Protein AF-A0A231VPW6-F1 (afdb_monomer_lite)

Radius of gyration: 19.65 Å; chains: 1; bounding box: 48×37×56 Å

Sequence (187 aa):
TLFSREYATQTELLARVFDHDKQLYIKGYRALTLGWSDANTFLPINFALMSSKKPQNVLGKSAKTTDQRTIAGRRRRQAQQKMNLVSLQLVKQALANGVLADYVLFDSWYSSPKMFYELTKLGLNGVGMLKRSSKIYYQYRGRQYSVKALYKRLQASKYQPKQAYQYSCFVEAHVGNQKFKLRLVFV

pLDDT: mean 93.69, std 2.87, range [83.12, 97.5]

Secondary structure (DSSP, 8-state):
-EEE-TT-SSSTT-EEEEETTTTEEEEEEEEEEEEEE-SS-EEEEEEEEE--SSGGGB-SPPPS---TTSHHHHHHHHHTS-HHHHHHHHHHHHHHTT---SEEEE-TTT--HHHHHHHHTTT-EEEEPPP--SS--EEETTEEE-HHHHHHHHHTSSPPPPSS-SEEEEEEEEETTEEEEEEEEE-

Structure (mmCIF, N/CA/C/O backbone):
data_AF-A0A231VPW6-F1
#
_entry.id   AF-A0A231VPW6-F1
#
loop_
_atom_site.group_PDB
_atom_site.id
_atom_site.type_symbol
_atom_site.label_atom_id
_atom_site.label_alt_id
_atom_site.label_comp_id
_atom_site.label_asym_id
_atom_site.label_entity_id
_atom_site.label_seq_id
_atom_site.pdbx_PDB_ins_code
_atom_site.Cartn_x
_atom_site.Cartn_y
_atom_site.Cartn_z
_atom_site.occupancy
_atom_site.B_iso_or_equiv
_atom_site.auth_seq_id
_atom_site.auth_comp_id
_atom_site.auth_asym_id
_atom_site.auth_atom_id
_atom_site.pdbx_PDB_model_num
ATOM 1 N N . THR A 1 1 ? 10.798 -2.670 -0.024 1.00 83.12 1 THR A N 1
ATOM 2 C CA . THR A 1 1 ? 12.144 -3.238 -0.246 1.00 83.12 1 THR A CA 1
ATOM 3 C C . THR A 1 1 ? 12.808 -2.590 -1.441 1.00 83.12 1 THR A C 1
ATOM 5 O O . THR A 1 1 ? 12.126 -2.250 -2.407 1.00 83.12 1 THR A O 1
ATOM 8 N N . LEU A 1 2 ? 14.120 -2.383 -1.381 1.00 92.25 2 LEU A N 1
ATOM 9 C CA . LEU A 1 2 ? 14.912 -1.862 -2.492 1.00 92.25 2 LEU A CA 1
ATOM 10 C C . LEU A 1 2 ? 15.655 -2.995 -3.194 1.00 92.25 2 LEU A C 1
ATOM 12 O O . LEU A 1 2 ? 16.164 -3.903 -2.547 1.00 92.25 2 LEU A O 1
ATOM 16 N N . PHE A 1 3 ? 15.714 -2.930 -4.519 1.00 94.62 3 PHE A N 1
ATOM 17 C CA . PHE A 1 3 ? 16.458 -3.861 -5.354 1.00 94.62 3 PHE A CA 1
ATOM 18 C C . PHE A 1 3 ? 17.629 -3.119 -5.987 1.00 94.62 3 PHE A C 1
ATOM 20 O O . PHE A 1 3 ? 17.472 -2.458 -7.019 1.00 94.62 3 PHE A O 1
ATOM 27 N N . SER A 1 4 ? 18.779 -3.176 -5.316 1.00 94.25 4 SER A N 1
ATOM 28 C CA . SER A 1 4 ? 19.978 -2.448 -5.727 1.00 94.25 4 SER A CA 1
ATOM 29 C C . SER A 1 4 ? 20.640 -3.071 -6.963 1.00 94.25 4 SER A C 1
ATOM 31 O O . SER A 1 4 ? 20.611 -4.285 -7.211 1.00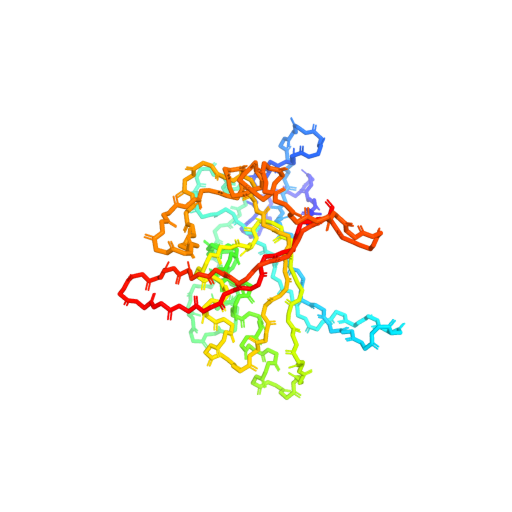 94.25 4 SER A O 1
ATOM 33 N N . ARG A 1 5 ? 21.210 -2.178 -7.767 1.00 94.31 5 ARG A N 1
ATOM 34 C CA . ARG A 1 5 ? 21.954 -2.401 -9.002 1.00 94.31 5 ARG A CA 1
ATOM 35 C C . ARG A 1 5 ? 23.050 -1.328 -9.130 1.00 94.31 5 ARG A C 1
ATOM 37 O O . ARG A 1 5 ? 23.158 -0.691 -10.172 1.00 94.31 5 ARG A O 1
ATOM 44 N N . GLU A 1 6 ? 23.850 -1.115 -8.080 1.00 89.81 6 GLU A N 1
ATOM 45 C CA . GLU A 1 6 ? 24.832 -0.004 -8.006 1.00 89.81 6 GLU A CA 1
ATOM 46 C C . GLU A 1 6 ? 25.793 0.087 -9.199 1.00 89.81 6 GLU A C 1
ATOM 48 O O . GLU A 1 6 ? 26.088 1.179 -9.699 1.00 89.81 6 GLU A O 1
ATOM 53 N N . TYR A 1 7 ? 26.256 -1.068 -9.674 1.00 92.50 7 TYR A N 1
ATOM 54 C CA . TYR A 1 7 ? 27.222 -1.167 -10.769 1.00 92.50 7 TYR A CA 1
ATOM 55 C C . TYR A 1 7 ? 26.564 -1.210 -12.152 1.00 92.50 7 TYR A C 1
ATOM 57 O O . TYR A 1 7 ? 27.249 -1.159 -13.170 1.00 92.50 7 TYR A O 1
ATOM 65 N N . ALA A 1 8 ? 25.233 -1.294 -12.216 1.00 91.12 8 ALA A N 1
ATOM 66 C CA . ALA A 1 8 ? 24.535 -1.286 -13.487 1.00 91.12 8 ALA A CA 1
ATOM 67 C C . ALA A 1 8 ? 24.493 0.130 -14.070 1.00 91.12 8 ALA A C 1
ATOM 69 O O . ALA A 1 8 ? 24.217 1.112 -13.379 1.00 91.12 8 ALA A O 1
ATOM 70 N N . THR A 1 9 ? 24.723 0.223 -15.376 1.00 84.31 9 THR A N 1
ATOM 71 C CA . THR A 1 9 ? 24.643 1.484 -16.132 1.00 84.31 9 THR A CA 1
ATOM 72 C C . THR A 1 9 ? 23.723 1.366 -17.344 1.00 84.31 9 THR A C 1
ATOM 74 O O . THR A 1 9 ? 23.059 2.324 -17.714 1.00 84.31 9 THR A O 1
ATOM 77 N N . GLN A 1 10 ? 23.619 0.171 -17.932 1.00 87.88 10 GLN A N 1
ATOM 78 C CA . GLN A 1 10 ? 22.902 -0.061 -19.191 1.00 87.88 10 GLN A CA 1
ATOM 79 C C . GLN A 1 10 ? 21.532 -0.732 -19.014 1.00 87.88 10 GLN A C 1
ATOM 81 O O . GLN A 1 10 ? 20.822 -0.944 -19.999 1.00 87.88 10 GLN A O 1
ATOM 86 N N . THR A 1 11 ? 21.154 -1.104 -17.787 1.00 91.75 11 THR A N 1
ATOM 87 C CA . THR A 1 11 ? 19.891 -1.806 -17.529 1.00 91.75 11 THR A CA 1
ATOM 88 C C . THR A 1 11 ? 18.703 -0.902 -17.835 1.00 91.75 11 THR A C 1
ATOM 90 O O . THR A 1 11 ? 18.658 0.251 -17.421 1.00 91.75 11 THR A O 1
ATOM 93 N N . GLU A 1 12 ? 17.731 -1.438 -18.561 1.00 93.12 12 GLU A N 1
ATOM 94 C CA . GLU A 1 12 ? 16.510 -0.736 -18.943 1.00 93.12 12 GLU A CA 1
ATOM 95 C C . GLU A 1 12 ? 15.734 -0.233 -17.719 1.00 93.12 12 GLU A C 1
ATOM 97 O O . GLU A 1 12 ? 15.497 -0.996 -16.790 1.00 93.12 12 GLU A O 1
ATOM 102 N N . LEU A 1 13 ? 15.309 1.034 -17.734 1.00 94.44 13 LEU A N 1
ATOM 103 C CA . LEU A 1 13 ? 14.557 1.677 -16.650 1.00 94.44 13 LEU A CA 1
ATOM 104 C C . LEU A 1 13 ? 15.269 1.707 -15.285 1.00 94.44 13 LEU A C 1
ATOM 106 O O . LEU A 1 13 ? 14.614 1.960 -14.271 1.00 94.44 13 LEU A O 1
ATOM 110 N N . LEU A 1 14 ? 16.587 1.509 -15.222 1.00 96.12 14 LEU A N 1
ATOM 111 C CA . LEU A 1 14 ? 17.338 1.691 -13.980 1.00 96.12 14 LEU A CA 1
ATOM 112 C C . LEU A 1 14 ? 17.099 3.101 -13.433 1.00 96.12 14 LEU A C 1
ATOM 114 O O . LEU A 1 14 ? 17.207 4.070 -14.182 1.00 96.12 14 LEU A O 1
ATOM 118 N N . ALA A 1 15 ? 16.782 3.229 -12.145 1.00 95.69 15 ALA A N 1
ATOM 119 C CA . ALA A 1 15 ? 16.458 4.514 -11.542 1.00 95.69 15 ALA A CA 1
ATOM 120 C C . ALA A 1 15 ? 17.353 4.846 -10.349 1.00 95.69 15 ALA A C 1
ATOM 122 O O . ALA A 1 15 ? 17.859 3.969 -9.651 1.00 95.69 15 ALA A O 1
ATOM 123 N N . ARG A 1 16 ? 17.496 6.144 -10.086 1.00 94.88 16 ARG A N 1
ATOM 124 C CA . ARG A 1 16 ? 18.003 6.673 -8.825 1.00 94.88 16 ARG A CA 1
ATOM 125 C C . ARG A 1 16 ? 16.868 6.644 -7.805 1.00 94.88 16 ARG A C 1
ATOM 127 O O . ARG A 1 16 ? 15.871 7.358 -7.948 1.00 94.88 16 ARG A O 1
ATOM 134 N N . VAL A 1 17 ? 17.002 5.805 -6.785 1.00 93.06 17 VAL A N 1
ATOM 135 C CA . VAL A 1 17 ? 15.974 5.571 -5.767 1.00 93.06 17 VAL A CA 1
ATOM 136 C C . VAL A 1 17 ? 16.511 5.996 -4.409 1.00 93.06 17 VAL A C 1
ATOM 138 O O . VAL A 1 17 ? 17.619 5.635 -4.038 1.00 93.06 17 VAL A O 1
ATOM 141 N N . PHE A 1 18 ? 15.730 6.785 -3.674 1.00 92.06 18 PHE A N 1
ATOM 142 C CA . PHE A 1 18 ? 16.085 7.169 -2.311 1.00 92.06 18 PHE A CA 1
ATOM 143 C C . PHE A 1 18 ? 15.739 6.047 -1.331 1.00 92.06 18 PHE A C 1
ATOM 145 O O . PHE A 1 18 ? 14.590 5.578 -1.310 1.00 92.06 18 PHE A O 1
ATOM 152 N N . ASP A 1 19 ? 16.736 5.655 -0.547 1.00 91.25 19 ASP A N 1
ATOM 153 C CA . ASP A 1 19 ? 16.646 4.772 0.602 1.00 91.25 19 ASP A CA 1
ATOM 154 C C . ASP A 1 19 ? 16.345 5.609 1.848 1.00 91.25 19 ASP A C 1
ATOM 156 O O . ASP A 1 19 ? 17.163 6.413 2.289 1.00 91.25 19 ASP A O 1
ATOM 160 N N . HIS A 1 20 ? 15.136 5.447 2.385 1.00 86.62 20 HIS A N 1
ATOM 161 C CA . HIS A 1 20 ? 14.697 6.171 3.575 1.00 86.62 20 HIS A CA 1
ATOM 162 C C . HIS A 1 20 ? 15.307 5.617 4.865 1.00 86.62 20 HIS A C 1
ATOM 164 O O . HIS A 1 20 ? 15.331 6.340 5.858 1.00 86.62 20 HIS A O 1
ATOM 170 N N . ASP A 1 21 ? 15.820 4.389 4.856 1.00 88.19 21 ASP A N 1
ATOM 171 C CA . ASP A 1 21 ? 16.422 3.778 6.038 1.00 88.19 21 ASP A CA 1
ATOM 172 C C . ASP A 1 21 ? 17.874 4.248 6.160 1.00 88.19 21 ASP A C 1
ATOM 174 O O . ASP A 1 21 ? 18.308 4.693 7.219 1.00 88.19 21 ASP A O 1
ATOM 178 N N . LYS A 1 22 ? 18.606 4.243 5.040 1.00 90.62 22 LYS A N 1
ATOM 179 C CA . LYS A 1 22 ? 20.015 4.670 4.982 1.00 90.62 22 LYS A CA 1
ATOM 180 C C . LYS A 1 22 ? 20.223 6.147 4.635 1.00 90.62 22 LYS A C 1
ATOM 182 O O . LYS A 1 22 ? 21.360 6.602 4.590 1.00 90.62 22 LYS A O 1
ATOM 187 N N . GLN A 1 23 ? 19.147 6.885 4.352 1.00 93.12 23 GLN A N 1
ATOM 188 C CA . GLN A 1 23 ? 19.171 8.301 3.951 1.00 93.12 23 GLN A CA 1
ATOM 189 C C . GLN A 1 23 ? 20.095 8.600 2.756 1.00 93.12 23 GLN A C 1
ATOM 191 O O . GLN A 1 23 ? 20.694 9.670 2.660 1.00 93.12 23 GLN A O 1
ATOM 196 N N . LEU A 1 24 ? 20.198 7.665 1.810 1.00 93.88 24 LEU A N 1
ATOM 197 C CA . LEU A 1 24 ? 21.077 7.784 0.647 1.00 93.88 24 LEU A CA 1
ATOM 198 C C . LEU A 1 24 ? 20.357 7.410 -0.645 1.00 93.88 24 LEU A C 1
ATOM 200 O O . LEU A 1 24 ? 19.301 6.779 -0.647 1.00 93.88 24 LEU A O 1
ATOM 204 N N . TYR A 1 25 ? 20.930 7.812 -1.775 1.00 92.44 25 TYR A N 1
ATOM 205 C CA . TYR A 1 25 ? 20.437 7.389 -3.080 1.00 92.44 25 TYR A CA 1
ATOM 206 C C . TYR A 1 25 ? 21.193 6.159 -3.557 1.00 92.44 25 TYR A C 1
ATOM 208 O O . TYR A 1 25 ? 22.417 6.184 -3.635 1.00 92.44 25 TYR A O 1
ATOM 216 N N . ILE A 1 26 ? 20.442 5.144 -3.961 1.00 94.19 26 ILE A N 1
ATOM 217 C CA . ILE A 1 26 ? 20.954 3.947 -4.621 1.00 94.19 26 ILE A CA 1
ATOM 218 C C . ILE A 1 26 ? 20.568 3.935 -6.099 1.00 94.19 26 ILE A C 1
ATOM 220 O O . ILE A 1 26 ? 19.567 4.550 -6.499 1.00 94.19 26 ILE A O 1
ATOM 224 N N . LYS A 1 27 ? 21.313 3.188 -6.917 1.00 95.62 27 LYS A N 1
ATOM 225 C CA . LYS A 1 27 ? 20.842 2.816 -8.260 1.00 95.62 27 LYS A CA 1
ATOM 226 C C . LYS A 1 27 ? 20.077 1.504 -8.175 1.00 95.62 27 LYS A C 1
ATOM 228 O O . LYS A 1 27 ? 20.584 0.516 -7.653 1.00 95.62 27 LYS A O 1
ATOM 233 N N . GLY A 1 28 ? 18.858 1.463 -8.699 1.00 96.12 28 GLY A N 1
ATOM 234 C CA . GLY A 1 28 ? 18.045 0.254 -8.648 1.00 96.12 28 GLY A CA 1
ATOM 235 C C . GLY A 1 28 ? 16.563 0.497 -8.878 1.00 96.12 28 GLY A C 1
ATOM 236 O O . GLY A 1 28 ? 16.163 1.386 -9.631 1.00 96.12 28 GLY A O 1
ATOM 237 N N . TYR A 1 29 ? 15.753 -0.322 -8.211 1.00 95.94 29 TYR A N 1
ATOM 238 C CA . TYR A 1 29 ? 14.293 -0.315 -8.290 1.00 95.94 29 TYR A CA 1
ATOM 239 C C . TYR A 1 29 ? 13.690 -0.428 -6.891 1.00 95.94 29 TYR A C 1
ATOM 241 O O . TYR A 1 29 ? 14.318 -0.961 -5.975 1.00 95.94 29 TYR A O 1
ATOM 249 N N . ARG A 1 30 ? 12.439 0.004 -6.718 1.00 94.88 30 ARG A N 1
ATOM 250 C CA . ARG A 1 30 ? 11.654 -0.413 -5.546 1.00 94.88 30 ARG A CA 1
ATOM 251 C C . ARG A 1 30 ? 10.990 -1.748 -5.861 1.00 94.88 30 ARG A C 1
ATOM 253 O O . ARG A 1 30 ? 10.203 -1.829 -6.799 1.00 94.88 30 ARG A O 1
ATOM 260 N N . ALA A 1 31 ? 11.307 -2.782 -5.095 1.00 94.75 31 ALA A N 1
ATOM 261 C CA . ALA A 1 31 ? 10.642 -4.070 -5.208 1.00 94.75 31 ALA A CA 1
ATOM 262 C C . ALA A 1 31 ? 9.295 -4.007 -4.479 1.00 94.75 31 ALA A C 1
ATOM 264 O 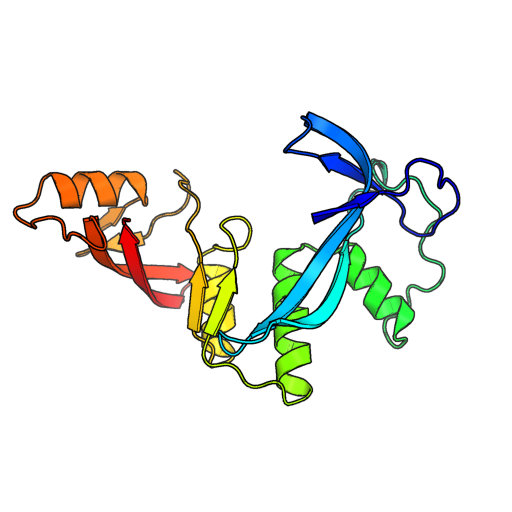O . ALA A 1 31 ? 9.243 -3.779 -3.266 1.00 94.75 31 ALA A O 1
ATOM 265 N N . LEU A 1 32 ? 8.220 -4.180 -5.245 1.00 95.38 32 LEU A N 1
ATOM 266 C CA . LEU A 1 32 ? 6.866 -4.373 -4.749 1.00 95.38 32 LEU A CA 1
ATOM 267 C C . LEU A 1 32 ? 6.504 -5.844 -4.938 1.00 95.38 32 LEU A C 1
ATOM 269 O O . LEU A 1 32 ? 6.387 -6.299 -6.074 1.00 95.38 32 LEU A O 1
ATOM 273 N N . THR A 1 33 ? 6.311 -6.563 -3.839 1.00 95.38 33 THR A N 1
ATOM 274 C CA . THR A 1 33 ? 5.966 -7.988 -3.844 1.00 95.38 33 THR A CA 1
ATOM 275 C C . THR A 1 33 ? 4.582 -8.164 -3.243 1.00 95.38 33 THR A C 1
ATOM 277 O O . THR A 1 33 ? 4.284 -7.591 -2.197 1.00 95.38 33 THR A O 1
ATOM 280 N N . LEU A 1 34 ? 3.746 -8.952 -3.908 1.00 96.75 34 LEU A N 1
ATOM 281 C CA . LEU A 1 34 ? 2.496 -9.464 -3.373 1.00 96.75 34 LEU A CA 1
ATOM 282 C C . LEU A 1 34 ? 2.737 -10.910 -2.943 1.00 96.75 34 LEU A C 1
ATOM 284 O O . LEU A 1 34 ? 3.250 -11.710 -3.729 1.00 96.75 34 LEU A O 1
ATOM 288 N N . GLY A 1 35 ? 2.375 -11.230 -1.708 1.00 97.00 35 GLY A N 1
ATOM 289 C CA . GLY A 1 35 ? 2.417 -12.588 -1.183 1.00 97.00 35 GLY A CA 1
ATOM 290 C C . GLY A 1 35 ? 1.053 -13.025 -0.674 1.00 97.00 35 GLY A C 1
ATOM 291 O O . GLY A 1 35 ? 0.222 -12.185 -0.326 1.00 97.00 35 GLY A O 1
ATOM 292 N N . TRP A 1 36 ? 0.846 -14.334 -0.651 1.00 97.50 36 TRP A N 1
ATOM 293 C CA . TRP A 1 36 ? -0.308 -14.995 -0.059 1.00 97.50 36 TRP A CA 1
ATOM 294 C C . TRP A 1 36 ? 0.135 -15.743 1.197 1.00 97.50 36 TRP A C 1
ATOM 296 O O . TRP A 1 36 ? 1.247 -16.271 1.243 1.00 97.50 36 TRP A O 1
ATOM 306 N N . SER A 1 37 ? -0.711 -15.760 2.222 1.00 96.31 37 SER A N 1
ATOM 307 C CA . SER A 1 37 ? -0.427 -16.453 3.472 1.00 96.31 37 SER A CA 1
ATOM 308 C C . SER A 1 37 ? -1.705 -16.968 4.111 1.00 96.31 37 SER A C 1
ATOM 310 O O . SER A 1 37 ? -2.713 -16.265 4.114 1.00 96.31 37 SER A O 1
ATOM 312 N N . ASP A 1 38 ? -1.616 -18.156 4.698 1.00 94.94 38 ASP A N 1
ATOM 313 C CA . ASP A 1 38 ? -2.621 -18.800 5.553 1.00 94.94 38 ASP A CA 1
ATOM 314 C C . ASP A 1 38 ? -2.244 -18.717 7.047 1.00 94.94 38 ASP A C 1
ATOM 316 O O . ASP A 1 38 ? -2.716 -19.505 7.860 1.00 94.94 38 ASP A O 1
ATOM 320 N N . ALA A 1 39 ? -1.361 -17.775 7.404 1.00 91.56 39 ALA A N 1
ATOM 321 C CA . ALA A 1 39 ? -0.739 -17.607 8.722 1.00 91.56 39 ALA A CA 1
ATOM 322 C C . ALA A 1 39 ? 0.266 -18.697 9.149 1.00 91.56 39 ALA A C 1
ATOM 324 O O . ALA A 1 39 ? 0.957 -18.497 10.147 1.00 91.56 39 ALA A O 1
ATOM 325 N N . ASN A 1 40 ? 0.421 -19.783 8.387 1.00 94.50 40 ASN A N 1
ATOM 326 C CA . ASN A 1 40 ? 1.469 -20.788 8.597 1.00 94.50 40 ASN A CA 1
ATOM 327 C C . ASN A 1 40 ? 2.563 -20.706 7.516 1.00 94.50 40 ASN A C 1
ATOM 329 O O . ASN A 1 40 ? 3.756 -20.781 7.798 1.00 94.50 40 ASN A O 1
ATOM 333 N N . THR A 1 41 ? 2.150 -20.486 6.271 1.00 94.44 41 THR A N 1
ATOM 334 C CA . THR A 1 41 ? 2.992 -20.405 5.079 1.00 94.44 41 THR A CA 1
ATOM 335 C C . THR A 1 41 ? 2.923 -19.002 4.490 1.00 94.44 41 THR A C 1
ATOM 337 O O . THR A 1 41 ? 1.895 -18.326 4.555 1.00 94.44 41 THR A O 1
ATOM 340 N N . PHE A 1 42 ? 4.012 -18.554 3.867 1.00 95.25 42 PHE A N 1
ATOM 341 C CA . PHE A 1 42 ? 4.025 -17.345 3.047 1.00 95.25 42 PHE A CA 1
ATOM 342 C C . PHE A 1 42 ? 4.579 -17.659 1.656 1.00 95.25 42 PHE A C 1
ATOM 344 O O . PHE A 1 42 ? 5.719 -18.102 1.524 1.00 95.25 42 PHE A O 1
ATOM 351 N N . LEU A 1 43 ? 3.785 -17.397 0.616 1.00 95.12 43 LEU A N 1
ATOM 352 C CA . LEU A 1 43 ? 4.136 -17.653 -0.781 1.00 95.12 43 LEU A CA 1
ATOM 353 C C . LEU A 1 43 ? 4.176 -16.337 -1.573 1.00 95.12 43 LEU A C 1
ATOM 355 O O . LEU A 1 43 ? 3.156 -15.647 -1.653 1.00 95.12 43 LEU A O 1
ATOM 359 N N . PRO A 1 44 ? 5.309 -15.957 -2.194 1.00 95.31 44 PRO A N 1
ATOM 360 C CA . PRO A 1 44 ? 5.341 -14.813 -3.098 1.00 95.31 44 PRO A CA 1
ATOM 361 C C . PRO A 1 44 ? 4.593 -15.156 -4.393 1.00 95.31 44 PRO A C 1
ATOM 363 O O . PRO A 1 44 ? 5.009 -16.038 -5.137 1.00 95.31 44 PRO A O 1
ATOM 366 N N . ILE A 1 45 ? 3.502 -14.445 -4.684 1.00 95.19 45 ILE A N 1
ATOM 367 C CA . ILE A 1 45 ? 2.629 -14.759 -5.829 1.00 95.19 45 ILE A CA 1
ATOM 368 C C . ILE A 1 45 ? 2.896 -13.881 -7.052 1.00 95.19 45 ILE A C 1
ATOM 370 O O . ILE A 1 45 ? 2.731 -14.315 -8.188 1.00 95.19 45 ILE A O 1
ATOM 374 N N . ASN A 1 46 ? 3.286 -12.620 -6.852 1.00 94.62 46 ASN A N 1
ATOM 375 C CA . ASN A 1 46 ? 3.559 -11.695 -7.951 1.00 94.62 46 ASN A CA 1
ATOM 376 C C . ASN A 1 46 ? 4.451 -10.551 -7.466 1.00 94.62 46 ASN A C 1
ATOM 378 O O . ASN A 1 46 ? 4.532 -10.259 -6.274 1.00 94.62 46 ASN A O 1
ATOM 382 N N . PHE A 1 47 ? 5.102 -9.863 -8.395 1.00 95.44 47 PHE A N 1
ATOM 383 C CA . PHE A 1 47 ? 5.939 -8.718 -8.073 1.00 95.44 47 PHE A CA 1
ATOM 384 C C . PHE A 1 47 ? 5.977 -7.698 -9.212 1.00 95.44 47 PHE A C 1
ATOM 386 O O . PHE A 1 47 ? 5.622 -7.977 -10.361 1.00 95.44 47 PHE A O 1
ATOM 393 N N . ALA A 1 48 ? 6.435 -6.496 -8.878 1.00 96.00 48 ALA A N 1
ATOM 394 C CA . ALA A 1 48 ? 6.805 -5.456 -9.818 1.00 96.00 48 ALA A CA 1
ATOM 395 C C . ALA A 1 48 ? 8.085 -4.759 -9.340 1.00 96.00 48 ALA A C 1
ATOM 397 O O . ALA A 1 48 ? 8.203 -4.359 -8.179 1.00 96.00 48 ALA A O 1
ATOM 398 N N . LEU A 1 49 ? 9.039 -4.584 -10.255 1.00 95.69 49 LEU A N 1
ATOM 399 C CA . LEU A 1 49 ? 10.201 -3.729 -10.035 1.00 95.69 49 LEU A CA 1
ATOM 400 C C . LEU A 1 49 ? 9.853 -2.316 -10.494 1.00 95.69 49 LEU A C 1
ATOM 402 O O . LEU A 1 49 ? 9.660 -2.055 -11.679 1.00 95.69 49 LEU A O 1
ATOM 406 N N . MET A 1 50 ? 9.735 -1.412 -9.534 1.00 96.25 50 MET A N 1
ATOM 407 C CA . MET A 1 50 ? 9.259 -0.055 -9.751 1.00 96.25 50 MET A CA 1
ATOM 408 C C . MET A 1 50 ? 10.436 0.875 -10.040 1.00 96.25 50 MET A C 1
ATOM 410 O O . MET A 1 50 ? 11.332 1.052 -9.210 1.00 96.25 50 MET A O 1
ATOM 414 N N . SER A 1 51 ? 10.401 1.486 -11.217 1.00 95.75 51 SER A N 1
ATOM 415 C CA . SER A 1 51 ? 11.302 2.540 -11.666 1.00 95.75 51 SER A CA 1
ATOM 416 C C . SER A 1 51 ? 10.721 3.930 -11.365 1.00 95.75 51 SER A C 1
ATOM 418 O O . SER A 1 51 ? 9.596 4.091 -10.882 1.00 95.75 51 SER A O 1
ATOM 420 N N . SER A 1 52 ? 11.500 4.974 -11.639 1.00 92.81 52 SER A N 1
ATOM 421 C CA . SER A 1 52 ? 11.034 6.350 -11.553 1.00 92.81 52 SER A CA 1
ATOM 422 C C . SER A 1 52 ? 10.142 6.713 -12.743 1.00 92.81 52 SER A C 1
ATOM 424 O O . SER A 1 52 ? 10.472 6.462 -13.901 1.00 92.81 52 SER A O 1
ATOM 426 N N . LYS A 1 53 ? 9.038 7.411 -12.455 1.00 90.56 53 LYS A N 1
ATOM 427 C CA . LYS A 1 53 ? 8.239 8.109 -13.473 1.00 90.56 53 LYS A CA 1
ATOM 428 C C . LYS A 1 53 ? 8.932 9.377 -13.988 1.00 90.56 53 LYS A C 1
ATOM 430 O O . LYS A 1 53 ? 8.697 9.790 -15.116 1.00 90.56 53 LYS A O 1
ATOM 435 N N . LYS A 1 54 ? 9.729 10.038 -13.140 1.00 91.50 54 LYS A N 1
ATOM 436 C CA . LYS A 1 54 ? 10.447 11.269 -13.499 1.00 91.50 54 LYS A CA 1
ATOM 437 C C . LYS A 1 54 ? 11.648 10.909 -14.381 1.00 91.50 54 LYS A C 1
ATOM 439 O O . LYS A 1 54 ? 12.512 10.196 -13.859 1.00 91.50 54 LYS A O 1
ATOM 444 N N . PRO A 1 55 ? 11.737 11.414 -15.628 1.00 89.44 55 PRO A N 1
ATOM 445 C CA . PRO A 1 55 ? 12.827 11.080 -16.548 1.00 89.44 55 PRO A CA 1
ATOM 446 C C . PRO A 1 55 ? 14.214 11.378 -15.973 1.00 89.44 55 PRO A C 1
ATOM 448 O O . PRO A 1 55 ? 15.091 10.534 -16.050 1.00 89.44 55 PRO A O 1
ATOM 451 N N . GLN A 1 56 ? 14.374 12.506 -15.273 1.00 91.31 56 GLN A N 1
ATOM 452 C CA . GLN A 1 56 ? 15.636 12.916 -14.632 1.00 91.31 56 GLN A CA 1
ATOM 453 C C . GLN A 1 56 ? 16.201 11.917 -13.605 1.00 91.31 56 GLN A C 1
ATOM 455 O O . GLN A 1 56 ? 17.378 11.966 -13.270 1.00 91.31 56 GLN A O 1
ATOM 460 N N . ASN A 1 57 ? 15.359 11.029 -13.072 1.00 92.69 57 ASN A N 1
ATOM 461 C CA . ASN A 1 57 ? 15.769 10.012 -12.107 1.00 92.69 57 ASN A CA 1
ATOM 462 C C . ASN A 1 57 ? 15.941 8.634 -12.763 1.00 92.69 57 ASN A C 1
ATOM 464 O O . ASN A 1 57 ? 16.248 7.679 -12.056 1.00 92.69 57 ASN A O 1
ATOM 468 N N . VAL A 1 58 ? 15.693 8.494 -14.067 1.00 93.00 58 VAL A N 1
ATOM 469 C CA . VAL A 1 58 ? 15.954 7.264 -14.820 1.00 93.00 58 VAL A CA 1
ATOM 470 C C . VAL A 1 58 ? 17.371 7.371 -15.380 1.00 93.00 58 VAL A C 1
ATOM 472 O O . VAL A 1 58 ? 17.668 8.263 -16.161 1.00 93.00 58 VAL A O 1
ATOM 475 N N . LEU A 1 59 ? 18.253 6.489 -14.917 1.00 93.00 59 LEU A N 1
ATOM 476 C CA . LEU A 1 59 ? 19.678 6.448 -15.254 1.00 93.00 59 LEU A CA 1
ATOM 477 C C . LEU A 1 59 ? 19.979 5.484 -16.406 1.00 93.00 59 LEU A C 1
ATOM 479 O O . LEU A 1 59 ? 20.979 5.632 -17.097 1.00 93.00 59 LEU A O 1
ATOM 483 N N . GLY A 1 60 ? 19.150 4.450 -16.548 1.00 88.69 60 GLY A N 1
ATOM 484 C CA . GLY A 1 60 ? 19.341 3.387 -17.524 1.00 88.69 60 GLY A CA 1
ATOM 485 C C . GLY A 1 60 ? 18.737 3.684 -18.890 1.00 88.69 60 GLY A C 1
ATOM 486 O O . GLY A 1 60 ? 18.128 4.729 -19.115 1.00 88.69 60 GLY A O 1
ATOM 487 N N . LYS A 1 61 ? 18.847 2.712 -19.802 1.00 88.81 61 LYS A N 1
ATOM 488 C CA . LYS A 1 61 ? 18.245 2.820 -21.137 1.00 88.81 61 LYS A CA 1
ATOM 489 C C . LYS A 1 61 ? 16.725 2.9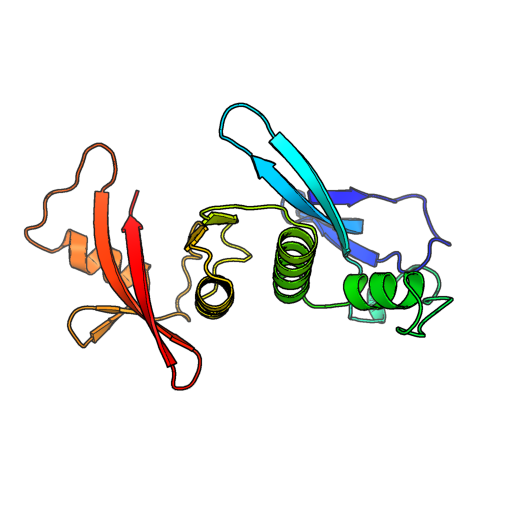74 -21.049 1.00 88.81 61 LYS A C 1
ATOM 491 O O . LYS A 1 61 ? 16.072 2.371 -20.192 1.00 88.81 61 LYS A O 1
ATOM 496 N N . SER A 1 62 ? 16.171 3.737 -21.986 1.00 86.81 62 SER A N 1
ATOM 497 C CA . SER A 1 62 ? 14.727 3.840 -22.191 1.00 86.81 62 SER A CA 1
ATOM 498 C C . SER A 1 62 ? 14.095 2.483 -22.481 1.00 86.81 62 SER A C 1
ATOM 500 O O . SER A 1 62 ? 14.757 1.543 -22.932 1.00 86.81 62 SER A O 1
ATOM 502 N N . ALA A 1 63 ? 12.788 2.408 -22.236 1.00 87.19 63 ALA A N 1
ATOM 503 C CA . ALA A 1 63 ? 12.036 1.193 -22.464 1.00 87.19 63 ALA A CA 1
ATOM 504 C C . ALA A 1 63 ? 12.080 0.774 -23.949 1.00 87.19 63 ALA A C 1
ATOM 506 O O . ALA A 1 63 ? 11.627 1.532 -24.802 1.00 87.19 63 ALA A O 1
ATOM 507 N N . LYS A 1 64 ? 12.584 -0.427 -24.265 1.00 85.38 64 LYS A N 1
ATOM 508 C CA . LYS A 1 64 ? 12.695 -0.937 -25.646 1.00 85.38 64 LYS A CA 1
ATOM 509 C C . LYS A 1 64 ? 11.333 -1.235 -26.270 1.00 85.38 64 LYS A C 1
ATOM 511 O O . LYS A 1 64 ? 11.130 -1.000 -27.453 1.00 85.38 64 LYS A O 1
ATOM 516 N N . THR A 1 65 ? 10.402 -1.773 -25.481 1.00 88.25 65 THR A N 1
ATOM 517 C CA . THR A 1 65 ? 9.028 -2.052 -25.927 1.00 88.25 65 THR A CA 1
ATOM 518 C C . THR A 1 65 ? 8.061 -1.296 -25.041 1.00 88.25 65 THR A C 1
ATOM 520 O O . THR A 1 65 ? 7.983 -1.556 -23.840 1.00 88.25 65 THR A O 1
ATOM 523 N N . THR A 1 66 ? 7.295 -0.393 -25.637 1.00 87.69 66 THR A N 1
ATOM 524 C CA . THR A 1 66 ? 6.269 0.400 -24.949 1.00 87.69 66 THR A CA 1
ATOM 525 C C . THR A 1 66 ? 4.849 -0.034 -25.317 1.00 87.69 66 THR A C 1
ATOM 527 O O . THR A 1 66 ? 3.904 0.356 -24.631 1.00 87.69 66 THR A O 1
ATOM 530 N N . ASP A 1 67 ? 4.692 -0.885 -26.339 1.00 93.31 67 ASP A N 1
ATOM 531 C CA . ASP A 1 67 ? 3.396 -1.420 -26.759 1.00 93.31 67 ASP A CA 1
ATOM 532 C C . ASP A 1 67 ? 2.781 -2.308 -25.669 1.00 93.31 67 ASP A C 1
ATOM 534 O O . ASP A 1 67 ? 3.264 -3.400 -25.355 1.00 93.31 67 ASP A O 1
ATOM 538 N N . GLN A 1 68 ? 1.673 -1.838 -25.107 1.00 93.12 68 GLN A N 1
ATOM 539 C CA . GLN A 1 68 ? 0.964 -2.476 -24.003 1.00 93.12 68 GLN A CA 1
ATOM 540 C C . GLN A 1 68 ? 0.057 -3.630 -24.426 1.00 93.12 68 GLN A C 1
ATOM 542 O O . GLN A 1 68 ? -0.556 -4.264 -23.569 1.00 93.12 68 GLN A O 1
ATOM 547 N N . ARG A 1 69 ? -0.028 -3.934 -25.722 1.00 94.31 69 ARG A N 1
ATOM 548 C CA . ARG A 1 69 ? -0.584 -5.211 -26.179 1.00 94.31 69 ARG A CA 1
ATOM 549 C C . ARG A 1 69 ? 0.347 -6.362 -25.781 1.00 94.31 69 ARG A C 1
ATOM 551 O O . ARG A 1 69 ? -0.106 -7.451 -25.445 1.00 94.31 69 ARG A O 1
ATOM 558 N N . THR A 1 70 ? 1.654 -6.094 -25.701 1.00 94.88 70 THR A N 1
ATOM 559 C CA . THR A 1 70 ? 2.662 -7.070 -25.265 1.00 94.88 70 THR A CA 1
ATOM 560 C C . THR A 1 70 ? 2.748 -7.173 -23.738 1.00 94.88 70 THR A C 1
ATOM 562 O O . THR A 1 70 ? 2.487 -6.216 -23.004 1.00 94.88 70 THR A O 1
ATOM 565 N N . ILE A 1 71 ? 3.158 -8.335 -23.219 1.00 92.31 71 ILE A N 1
ATOM 566 C CA . ILE A 1 71 ? 3.423 -8.515 -21.777 1.00 92.31 71 ILE A CA 1
ATOM 567 C C . ILE A 1 71 ? 4.535 -7.565 -21.315 1.00 92.31 71 ILE A C 1
ATOM 569 O O . ILE A 1 71 ? 4.418 -6.911 -20.277 1.00 92.31 71 ILE A O 1
ATOM 573 N N . ALA A 1 72 ? 5.596 -7.448 -22.111 1.00 93.00 72 ALA A N 1
ATOM 574 C CA . ALA A 1 72 ? 6.767 -6.673 -21.746 1.00 93.00 72 ALA A CA 1
ATOM 575 C C . ALA A 1 72 ? 6.464 -5.163 -21.684 1.00 93.00 72 ALA A C 1
ATOM 577 O O . ALA A 1 72 ? 6.854 -4.498 -20.724 1.00 93.00 72 ALA A O 1
ATOM 578 N N . GLY A 1 73 ? 5.694 -4.622 -22.637 1.00 94.56 73 GLY A N 1
ATOM 579 C CA . GLY A 1 73 ? 5.227 -3.233 -22.584 1.00 94.56 73 GLY A CA 1
ATOM 580 C C . GLY A 1 73 ? 4.282 -2.960 -21.408 1.00 94.56 73 GLY A C 1
ATOM 581 O O . GLY A 1 73 ? 4.418 -1.930 -20.744 1.00 94.56 73 GLY A O 1
ATOM 582 N N . ARG A 1 74 ? 3.396 -3.909 -21.057 1.00 93.81 74 ARG A N 1
ATOM 583 C CA . ARG A 1 74 ? 2.567 -3.812 -19.836 1.00 93.81 74 ARG A CA 1
ATOM 584 C C . ARG A 1 74 ? 3.419 -3.735 -18.572 1.00 93.81 74 ARG A C 1
ATOM 586 O O . ARG A 1 74 ? 3.204 -2.838 -17.759 1.00 93.81 74 ARG A O 1
ATOM 593 N N . ARG A 1 75 ? 4.413 -4.619 -18.422 1.00 93.62 75 ARG A N 1
ATOM 594 C CA . ARG A 1 75 ? 5.323 -4.635 -17.261 1.00 93.62 75 ARG A CA 1
ATOM 595 C C . ARG A 1 75 ? 6.170 -3.362 -17.164 1.00 93.62 75 ARG A C 1
ATOM 597 O O . ARG A 1 75 ? 6.318 -2.812 -16.077 1.00 93.62 75 ARG A O 1
ATOM 604 N N . ARG A 1 76 ? 6.652 -2.829 -18.289 1.00 94.06 76 ARG A N 1
ATOM 605 C CA . ARG A 1 76 ? 7.411 -1.563 -18.331 1.00 94.06 76 ARG A CA 1
ATOM 606 C C . ARG A 1 76 ? 6.556 -0.355 -17.968 1.00 94.06 76 ARG A C 1
ATOM 608 O O . ARG A 1 76 ? 6.985 0.478 -17.173 1.00 94.06 76 ARG A O 1
ATOM 615 N N . ARG A 1 77 ? 5.314 -0.287 -18.466 1.00 93.06 77 ARG A N 1
ATOM 616 C CA . ARG A 1 77 ? 4.365 0.749 -18.030 1.00 93.06 77 ARG A CA 1
ATOM 617 C C . ARG A 1 77 ? 4.082 0.635 -16.537 1.00 93.06 77 ARG A C 1
ATOM 619 O O . ARG A 1 77 ? 4.099 1.651 -15.848 1.00 93.06 77 ARG A O 1
ATOM 626 N N . GLN A 1 78 ? 3.839 -0.580 -16.047 1.00 94.44 78 GLN A N 1
ATOM 627 C CA . GLN A 1 78 ? 3.609 -0.855 -14.630 1.00 94.44 78 GLN A CA 1
ATOM 628 C C . GLN A 1 78 ? 4.782 -0.346 -13.776 1.00 94.44 78 GLN A C 1
ATOM 630 O O . GLN A 1 78 ? 4.555 0.380 -12.811 1.00 94.44 78 GLN A O 1
ATOM 635 N N . ALA A 1 79 ? 6.028 -0.605 -14.188 1.00 95.25 79 ALA A N 1
ATOM 636 C CA . ALA A 1 79 ? 7.230 -0.162 -13.482 1.00 95.25 79 ALA A CA 1
ATOM 637 C C . ALA A 1 79 ? 7.300 1.360 -13.255 1.00 95.25 79 ALA A C 1
ATOM 639 O O . ALA A 1 79 ? 7.873 1.794 -12.264 1.00 95.25 79 ALA A O 1
ATOM 640 N N . GLN A 1 80 ? 6.712 2.183 -14.127 1.00 94.06 80 GLN A N 1
ATOM 641 C CA . GLN A 1 80 ? 6.757 3.651 -14.025 1.00 94.06 80 GLN A CA 1
ATOM 642 C C . GLN A 1 80 ? 5.450 4.276 -13.495 1.00 94.06 80 GLN A C 1
ATOM 644 O O . GLN A 1 80 ? 5.284 5.501 -13.492 1.00 94.06 80 GLN A O 1
ATOM 649 N N . GLN A 1 81 ? 4.492 3.459 -13.046 1.00 94.94 81 GLN A N 1
ATOM 650 C CA . GLN A 1 81 ? 3.246 3.925 -12.435 1.00 94.94 81 GLN A CA 1
ATOM 651 C C . GLN A 1 81 ? 3.398 4.213 -10.934 1.00 94.94 81 GLN A C 1
ATOM 653 O O . GLN A 1 81 ? 4.413 3.933 -10.301 1.00 94.94 81 GLN A O 1
ATOM 658 N N . LYS A 1 82 ? 2.364 4.816 -10.331 1.00 93.69 82 LYS A N 1
ATOM 659 C CA . LYS A 1 82 ? 2.316 5.000 -8.873 1.00 93.69 82 LYS A CA 1
ATOM 660 C C . LYS A 1 82 ? 2.222 3.628 -8.202 1.00 93.69 82 LYS A C 1
ATOM 662 O O . LYS A 1 82 ? 1.315 2.872 -8.537 1.00 93.69 82 LYS A O 1
ATOM 667 N N . MET A 1 83 ? 3.075 3.364 -7.211 1.00 93.25 83 MET A N 1
ATOM 668 C CA . MET A 1 83 ? 3.115 2.079 -6.496 1.00 93.25 83 MET A CA 1
ATOM 669 C C . MET A 1 83 ? 1.738 1.645 -5.981 1.00 93.25 83 MET A C 1
ATOM 671 O O . MET A 1 83 ? 1.338 0.528 -6.257 1.00 93.25 83 MET A O 1
ATOM 675 N N . ASN A 1 84 ? 0.948 2.544 -5.379 1.00 93.56 84 ASN A N 1
ATOM 676 C CA . ASN 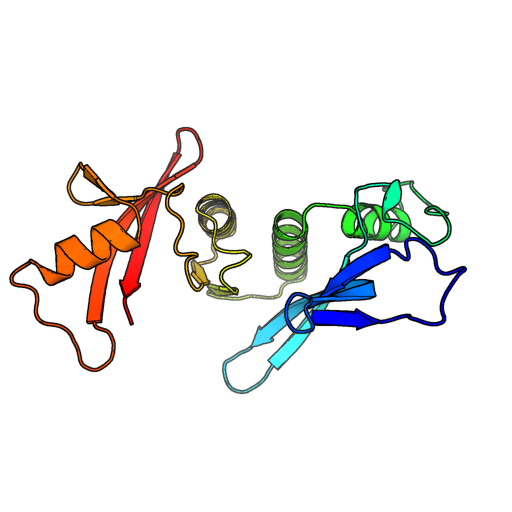A 1 84 ? -0.404 2.212 -4.898 1.00 93.56 84 ASN A CA 1
ATOM 677 C C . ASN A 1 84 ? -1.340 1.698 -6.006 1.00 93.56 84 ASN A C 1
ATOM 679 O O . ASN A 1 84 ? -2.179 0.841 -5.753 1.00 93.56 84 ASN A O 1
ATOM 683 N N . LEU A 1 85 ? -1.212 2.214 -7.234 1.00 95.38 85 LEU A N 1
ATOM 684 C CA . LEU A 1 85 ? -1.995 1.712 -8.367 1.00 95.38 85 LEU A CA 1
ATOM 685 C C . LEU A 1 85 ? -1.504 0.332 -8.797 1.00 95.38 85 LEU A C 1
ATOM 687 O O . LEU A 1 85 ? -2.318 -0.534 -9.101 1.00 95.38 85 LEU A O 1
ATOM 691 N N . VAL A 1 86 ? -0.187 0.126 -8.801 1.00 96.62 86 VAL A N 1
ATOM 692 C CA . VAL A 1 86 ? 0.410 -1.166 -9.141 1.00 96.62 86 VAL A CA 1
ATOM 693 C C . VAL A 1 86 ? 0.051 -2.227 -8.108 1.00 96.62 86 VAL A C 1
ATOM 695 O O . VAL A 1 86 ? -0.331 -3.317 -8.507 1.00 96.62 86 VAL A O 1
ATOM 698 N N . SER A 1 87 ? 0.061 -1.917 -6.810 1.00 95.81 87 SER A N 1
ATOM 699 C CA . SER A 1 87 ? -0.368 -2.853 -5.764 1.00 95.81 87 SER A CA 1
ATOM 700 C C . SER A 1 87 ? -1.794 -3.351 -6.011 1.00 95.81 87 SER A C 1
ATOM 702 O O . SER A 1 87 ? -2.029 -4.555 -6.002 1.00 95.81 87 SER A O 1
ATOM 704 N N . LEU A 1 88 ? -2.728 -2.449 -6.344 1.00 96.50 88 LEU A N 1
ATOM 705 C CA . LEU A 1 88 ? -4.094 -2.835 -6.722 1.00 96.50 88 LEU A CA 1
ATOM 706 C C . LEU A 1 88 ? -4.134 -3.683 -7.998 1.00 96.50 88 LEU A C 1
ATOM 708 O O . LEU A 1 88 ? -4.928 -4.613 -8.080 1.00 96.50 88 LEU A O 1
ATOM 712 N N . GLN A 1 89 ? -3.298 -3.390 -8.999 1.00 96.44 89 GLN A N 1
ATOM 713 C CA . GLN A 1 89 ? -3.207 -4.226 -10.201 1.00 96.44 89 GLN A CA 1
ATOM 714 C C . GLN A 1 89 ? -2.702 -5.634 -9.878 1.00 96.44 89 GLN A C 1
ATOM 716 O O . GLN A 1 89 ? -3.240 -6.588 -10.427 1.00 96.44 89 GLN A O 1
ATOM 721 N N . LEU A 1 90 ? -1.703 -5.770 -9.001 1.00 96.75 90 LEU A N 1
ATOM 722 C CA . LEU A 1 90 ? -1.186 -7.074 -8.584 1.00 96.75 90 LEU A CA 1
ATOM 723 C C . LEU A 1 90 ? -2.267 -7.877 -7.848 1.00 96.75 90 LEU A C 1
ATOM 725 O O . LEU A 1 90 ? -2.440 -9.052 -8.154 1.00 96.75 90 LEU A O 1
ATOM 729 N N . VAL A 1 91 ? -3.042 -7.239 -6.962 1.00 97.19 91 VAL A N 1
ATOM 730 C CA . VAL A 1 91 ? -4.185 -7.880 -6.282 1.00 97.19 91 VAL A CA 1
ATOM 731 C C . VAL A 1 91 ? -5.247 -8.322 -7.293 1.00 97.19 91 VAL A C 1
ATOM 733 O O . VAL A 1 91 ? -5.660 -9.475 -7.279 1.00 97.19 91 VAL A O 1
ATOM 736 N N . LYS A 1 92 ? -5.642 -7.449 -8.231 1.00 96.56 92 LYS A N 1
ATOM 737 C CA . LYS A 1 92 ? -6.608 -7.800 -9.290 1.00 96.56 92 LYS A CA 1
ATOM 738 C C . LYS A 1 92 ? -6.121 -8.963 -10.155 1.00 96.56 92 LYS A C 1
ATOM 740 O O . LYS A 1 92 ? -6.914 -9.824 -10.511 1.00 96.56 92 LYS A O 1
ATOM 745 N N . GLN A 1 93 ? -4.831 -8.988 -10.489 1.00 95.88 93 GLN A N 1
ATOM 746 C CA . GLN A 1 93 ? -4.224 -10.094 -11.230 1.00 95.88 93 GLN A CA 1
ATOM 747 C C . GLN A 1 93 ? -4.259 -11.391 -10.422 1.00 95.88 93 GLN A C 1
ATOM 749 O O . GLN A 1 93 ? -4.582 -12.425 -10.989 1.00 95.88 93 GLN A O 1
ATOM 754 N N . ALA A 1 94 ? -3.951 -11.356 -9.126 1.00 96.69 94 ALA A N 1
ATOM 755 C CA . ALA A 1 94 ? -4.007 -12.539 -8.272 1.00 96.69 94 ALA A CA 1
ATOM 756 C C . ALA A 1 94 ? -5.429 -13.122 -8.207 1.00 96.69 94 ALA A C 1
ATOM 758 O O . ALA A 1 94 ? -5.612 -14.300 -8.506 1.00 96.69 94 ALA A O 1
ATOM 759 N N . LEU A 1 95 ? -6.433 -12.278 -7.942 1.00 96.69 95 LEU A N 1
ATOM 760 C CA . LEU A 1 95 ? -7.844 -12.681 -7.929 1.00 96.69 95 LEU A CA 1
ATOM 761 C C . LEU A 1 95 ? -8.287 -13.276 -9.273 1.00 96.69 95 LEU A C 1
ATOM 763 O O . LEU A 1 95 ? -8.916 -14.327 -9.310 1.00 96.69 95 LEU A O 1
ATOM 767 N N . ALA A 1 96 ? -7.920 -12.632 -10.387 1.00 96.12 96 ALA A N 1
ATOM 768 C CA . ALA A 1 96 ? -8.253 -13.116 -11.727 1.00 96.12 96 ALA A CA 1
ATOM 769 C C . ALA A 1 96 ? -7.597 -14.466 -12.069 1.00 96.12 96 ALA A C 1
ATOM 771 O O . ALA A 1 96 ? -8.102 -15.180 -12.927 1.00 96.12 96 ALA A O 1
ATOM 772 N N . ASN A 1 97 ? -6.491 -14.817 -11.406 1.00 96.00 97 ASN A N 1
ATOM 773 C CA . ASN A 1 97 ? -5.830 -16.118 -11.534 1.00 96.00 97 ASN A CA 1
ATOM 774 C C . ASN A 1 97 ? -6.281 -17.123 -10.454 1.00 96.00 97 ASN A C 1
ATOM 776 O O . ASN A 1 97 ? -5.613 -18.132 -10.248 1.00 96.00 97 ASN A O 1
ATOM 780 N N . GLY A 1 98 ? -7.385 -16.856 -9.750 1.00 96.19 98 GLY A N 1
ATOM 781 C CA . GLY A 1 98 ? -7.976 -17.788 -8.785 1.00 96.19 98 GLY A CA 1
ATOM 782 C C . GLY A 1 98 ? -7.341 -17.779 -7.394 1.00 96.19 98 GLY A C 1
ATOM 783 O O . GLY A 1 98 ? -7.662 -18.641 -6.581 1.00 96.19 98 GLY A O 1
ATOM 784 N N . VAL A 1 99 ? -6.465 -16.818 -7.079 1.00 96.06 99 VAL A N 1
ATOM 785 C CA . VAL A 1 99 ? -5.932 -16.674 -5.717 1.00 96.06 99 VAL A CA 1
ATOM 786 C C . VAL A 1 99 ? -6.996 -16.025 -4.837 1.00 96.06 99 VAL A C 1
ATOM 788 O O . VAL A 1 99 ? -7.268 -14.832 -4.970 1.00 96.06 99 VAL A O 1
ATOM 791 N N . LEU A 1 100 ? -7.584 -16.808 -3.936 1.00 94.50 100 LEU A N 1
ATOM 792 C CA . LEU A 1 100 ? -8.597 -16.347 -2.988 1.00 94.50 100 LEU A CA 1
ATOM 793 C C . LEU A 1 100 ? -7.951 -15.784 -1.715 1.00 94.50 100 LEU A C 1
ATOM 795 O O . LEU A 1 100 ? -6.903 -16.257 -1.268 1.00 94.50 100 LEU A O 1
ATOM 799 N N . ALA A 1 101 ? -8.583 -14.768 -1.130 1.00 95.56 101 ALA A N 1
ATOM 800 C CA . ALA A 1 101 ? -8.188 -14.185 0.147 1.00 95.56 101 ALA A CA 1
ATOM 801 C C . ALA A 1 101 ? -9.386 -13.494 0.809 1.00 95.56 101 ALA A C 1
ATOM 803 O O . ALA A 1 101 ? -10.218 -12.913 0.117 1.00 95.56 101 ALA A O 1
ATOM 804 N N . ASP A 1 102 ? -9.429 -13.488 2.141 1.00 93.31 102 ASP A N 1
ATOM 805 C CA . ASP A 1 102 ? -10.451 -12.755 2.904 1.00 93.31 102 ASP A CA 1
ATOM 806 C C . ASP A 1 102 ? -10.083 -11.276 3.094 1.00 93.31 102 ASP A C 1
ATOM 808 O O . ASP A 1 102 ? -10.938 -10.384 3.195 1.00 93.31 102 ASP A O 1
ATOM 812 N N . TYR A 1 103 ? -8.779 -11.002 3.166 1.00 96.12 103 TYR A N 1
ATOM 813 C CA . TYR A 1 103 ? -8.247 -9.671 3.398 1.00 96.12 103 TYR A CA 1
ATOM 814 C C . TYR A 1 103 ? -6.871 -9.463 2.767 1.00 96.12 103 TYR A C 1
ATOM 816 O O . TYR A 1 103 ? -6.144 -10.399 2.443 1.00 96.12 103 TYR A O 1
ATOM 824 N N . VAL A 1 104 ? -6.498 -8.193 2.621 1.00 97.06 104 VAL A N 1
ATOM 825 C CA . VAL A 1 104 ? -5.176 -7.763 2.161 1.00 97.06 104 VAL A CA 1
ATOM 826 C C . VAL A 1 104 ? -4.496 -6.978 3.271 1.00 97.06 104 VAL A C 1
ATOM 828 O O . VAL A 1 104 ? -5.036 -5.974 3.744 1.00 97.06 104 VAL A O 1
ATOM 831 N N . LEU A 1 105 ? -3.293 -7.419 3.644 1.00 96.56 105 LEU A N 1
ATOM 832 C CA . LEU A 1 105 ? -2.412 -6.712 4.571 1.00 96.56 105 LEU A CA 1
ATOM 833 C C . LEU A 1 105 ? -1.496 -5.745 3.825 1.00 96.56 105 LEU A C 1
ATOM 835 O O . LEU A 1 105 ? -0.901 -6.100 2.807 1.00 96.56 105 LEU A O 1
ATOM 839 N N . PHE A 1 106 ? -1.340 -4.531 4.347 1.00 94.94 106 PHE A N 1
ATOM 840 C CA . PHE A 1 106 ? -0.373 -3.571 3.818 1.00 94.94 106 PHE A CA 1
ATOM 841 C C . PHE A 1 106 ? 0.100 -2.562 4.867 1.00 94.94 106 PHE A C 1
ATOM 843 O O . PHE A 1 106 ? -0.569 -2.272 5.860 1.00 94.94 106 PHE A O 1
ATOM 850 N N . ASP A 1 107 ? 1.279 -1.997 4.623 1.00 91.81 107 ASP A N 1
ATOM 851 C CA . ASP A 1 107 ? 1.862 -0.965 5.472 1.00 91.81 107 ASP A CA 1
ATOM 852 C C . ASP A 1 107 ? 1.212 0.427 5.270 1.00 91.81 107 ASP A C 1
ATOM 854 O O . ASP A 1 107 ? 0.343 0.653 4.417 1.00 91.81 107 ASP A O 1
ATOM 858 N N . SER A 1 108 ? 1.680 1.403 6.053 1.00 91.50 108 SER A N 1
ATOM 859 C CA . SER A 1 108 ? 1.159 2.776 6.035 1.00 91.50 108 SER A CA 1
ATOM 860 C C . SER A 1 108 ? 1.456 3.597 4.776 1.00 91.50 108 SER A C 1
ATOM 862 O O . SER A 1 108 ? 0.863 4.664 4.583 1.00 91.50 108 SER A O 1
ATOM 864 N N . TRP A 1 109 ? 2.328 3.123 3.883 1.00 89.31 109 TRP A N 1
ATOM 865 C CA . TRP A 1 109 ? 2.549 3.751 2.579 1.00 89.31 109 TRP A CA 1
ATOM 866 C C . TRP A 1 109 ? 1.362 3.541 1.637 1.00 89.31 109 TRP A C 1
ATOM 868 O O . TRP A 1 109 ? 1.064 4.413 0.813 1.00 89.31 109 TRP A O 1
ATOM 878 N N . TYR A 1 110 ? 0.646 2.425 1.792 1.00 91.81 110 TYR A N 1
ATOM 879 C CA . TYR A 1 110 ? -0.502 2.068 0.954 1.00 91.81 110 TYR A CA 1
ATOM 880 C C . TYR A 1 110 ? -1.852 2.444 1.582 1.00 91.81 110 TYR A C 1
ATOM 882 O O . TYR A 1 110 ? -2.868 2.483 0.886 1.00 91.81 110 TYR A O 1
ATOM 890 N N . SER A 1 111 ? -1.870 2.798 2.869 1.00 91.56 111 SER A N 1
ATOM 891 C CA . SER A 1 111 ? -3.064 2.944 3.711 1.00 91.56 111 SER A CA 1
ATOM 892 C C . SER A 1 111 ? -3.880 4.235 3.501 1.00 91.56 111 SER A C 1
ATOM 894 O O . SER A 1 111 ? -4.178 4.977 4.441 1.00 91.56 111 SER A O 1
ATOM 896 N N . SER A 1 112 ? -4.232 4.550 2.258 1.00 92.62 112 SER A N 1
ATOM 897 C CA . SER A 1 112 ? -5.123 5.677 1.942 1.00 92.62 112 SER A CA 1
ATOM 898 C C . SER A 1 112 ? -6.597 5.253 1.969 1.00 92.62 112 SER A C 1
ATOM 900 O O . SER A 1 112 ? -6.880 4.122 1.577 1.00 92.62 112 SER A O 1
ATOM 902 N N . PRO A 1 113 ? -7.556 6.145 2.299 1.00 93.94 113 PRO A N 1
ATOM 903 C CA . PRO A 1 113 ? -8.987 5.842 2.176 1.00 93.94 113 PRO A CA 1
ATOM 904 C C . PRO A 1 113 ? -9.368 5.271 0.803 1.00 93.94 113 PRO A C 1
ATOM 906 O O . PRO A 1 113 ? -10.136 4.321 0.709 1.00 93.94 113 PRO A O 1
ATOM 909 N N . LYS A 1 114 ? -8.748 5.786 -0.266 1.00 94.50 114 LYS A N 1
ATOM 910 C CA . LYS A 1 114 ? -8.935 5.272 -1.626 1.00 94.50 114 LYS A CA 1
ATOM 911 C C . LYS A 1 114 ? -8.502 3.810 -1.778 1.00 94.50 114 LYS A C 1
ATOM 913 O O . LYS A 1 114 ? -9.180 3.075 -2.477 1.00 94.50 114 LYS A O 1
ATOM 918 N N . MET A 1 115 ? -7.401 3.392 -1.154 1.00 95.62 115 MET A N 1
ATOM 919 C CA . MET A 1 115 ? -6.947 1.996 -1.206 1.00 95.62 115 MET A CA 1
ATOM 920 C C . MET A 1 115 ? -7.979 1.063 -0.571 1.00 95.62 115 MET A C 1
ATOM 922 O O . MET A 1 115 ? -8.402 0.112 -1.217 1.00 95.62 115 MET A O 1
ATOM 926 N N . PHE A 1 116 ? -8.429 1.373 0.650 1.00 96.00 116 PHE A N 1
ATOM 927 C CA . PHE A 1 116 ? -9.455 0.573 1.327 1.00 96.00 116 PHE A CA 1
ATOM 928 C C . PHE A 1 116 ? -10.741 0.490 0.496 1.00 96.00 116 PHE A C 1
ATOM 930 O O . PHE A 1 116 ? -11.257 -0.600 0.291 1.00 96.00 116 PHE A O 1
ATOM 937 N N . TYR A 1 117 ? -11.204 1.615 -0.055 1.00 95.75 117 TYR A N 1
ATOM 938 C CA . TYR A 1 117 ? -12.395 1.650 -0.906 1.00 95.75 117 TYR A CA 1
ATOM 939 C C . TYR A 1 117 ? -12.254 0.829 -2.200 1.00 95.75 117 TYR A C 1
ATOM 941 O O . TYR A 1 117 ? -13.199 0.188 -2.649 1.00 95.75 117 TYR A O 1
ATOM 949 N N . GLU A 1 118 ? -11.080 0.833 -2.833 1.00 96.19 118 GLU A N 1
ATOM 950 C CA . GLU A 1 118 ? -10.851 0.012 -4.027 1.00 96.19 118 GLU A CA 1
ATOM 951 C C . GLU A 1 118 ? -10.772 -1.485 -3.694 1.00 96.19 118 GLU A C 1
ATOM 953 O O . GLU A 1 118 ? -11.178 -2.294 -4.521 1.00 96.19 118 GLU A O 1
ATOM 958 N N . LEU A 1 119 ? -10.311 -1.863 -2.497 1.00 96.25 119 LEU A N 1
ATOM 959 C CA . LEU A 1 119 ? -10.326 -3.258 -2.043 1.00 96.25 119 LEU A CA 1
ATOM 960 C C . LEU A 1 119 ? -11.743 -3.751 -1.739 1.00 96.25 119 LEU A C 1
ATOM 962 O O . LEU A 1 119 ? -12.088 -4.856 -2.150 1.00 96.25 119 LEU A O 1
ATOM 966 N N . THR A 1 120 ? -12.602 -2.923 -1.133 1.00 94.50 120 THR A N 1
ATOM 967 C CA . THR A 1 120 ? -13.996 -3.325 -0.869 1.00 94.50 120 THR A CA 1
ATOM 968 C C . THR A 1 120 ? -14.767 -3.586 -2.161 1.00 94.50 120 THR A C 1
ATOM 970 O O . THR A 1 120 ? -15.580 -4.502 -2.214 1.00 94.50 120 THR A O 1
ATOM 973 N N . LYS A 1 121 ? -14.477 -2.846 -3.241 1.00 94.62 121 LYS A N 1
ATOM 974 C CA . LYS A 1 121 ? -15.035 -3.129 -4.579 1.00 94.62 121 LYS A CA 1
ATOM 975 C C . LYS A 1 121 ? -14.586 -4.465 -5.169 1.00 94.62 121 LYS A C 1
ATOM 97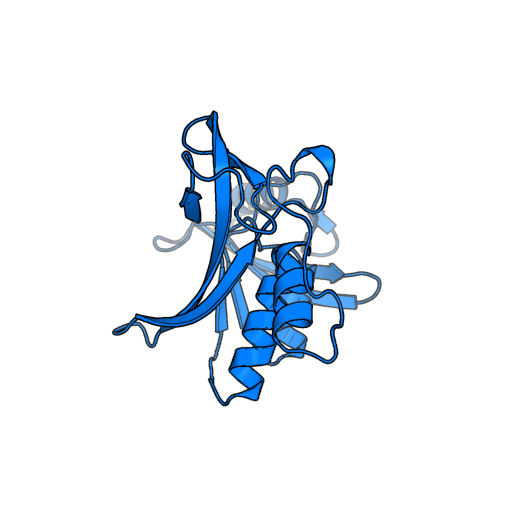7 O O . LYS A 1 121 ? -15.233 -4.964 -6.080 1.00 94.62 121 LYS A O 1
ATOM 982 N N . LEU A 1 122 ? -13.463 -5.002 -4.700 1.00 95.38 122 LEU A N 1
ATOM 983 C CA . LEU A 1 122 ? -12.950 -6.314 -5.090 1.00 95.38 122 LEU A CA 1
ATOM 984 C C . LEU A 1 122 ? -13.454 -7.433 -4.168 1.00 95.38 122 LEU A C 1
ATOM 986 O O . LEU A 1 122 ? -13.001 -8.561 -4.309 1.00 95.38 122 LEU A O 1
ATOM 990 N N . GLY A 1 123 ? -14.352 -7.131 -3.224 1.00 94.50 123 GLY A N 1
ATOM 991 C CA . GLY A 1 123 ? -14.829 -8.097 -2.234 1.00 94.50 123 GLY A CA 1
ATOM 992 C C . GLY A 1 123 ? -13.813 -8.409 -1.132 1.00 94.50 123 GLY A C 1
ATOM 993 O O . GLY A 1 123 ? -13.993 -9.376 -0.405 1.00 94.50 123 GLY A O 1
ATOM 994 N N . LEU A 1 124 ? -12.754 -7.602 -0.994 1.00 96.19 124 LEU A N 1
ATOM 995 C CA . LEU A 1 124 ? -11.670 -7.827 -0.037 1.00 96.19 124 LEU A CA 1
ATOM 996 C C . LEU A 1 124 ? -11.721 -6.832 1.122 1.00 96.19 124 LEU A C 1
ATOM 998 O O . LEU A 1 124 ? -11.933 -5.630 0.927 1.00 96.19 124 LEU A O 1
ATOM 1002 N N . ASN A 1 125 ? -11.405 -7.307 2.326 1.00 95.44 125 ASN A N 1
ATOM 1003 C CA . ASN A 1 125 ? -11.164 -6.428 3.466 1.00 95.44 125 ASN A CA 1
ATOM 1004 C C . ASN A 1 125 ? -9.724 -5.896 3.435 1.00 95.44 125 ASN A C 1
ATOM 1006 O O . ASN A 1 125 ? -8.765 -6.649 3.304 1.00 95.44 125 ASN A O 1
ATOM 1010 N N . GLY A 1 126 ? -9.539 -4.585 3.567 1.00 96.25 126 GLY A N 1
ATOM 1011 C CA . GLY A 1 126 ? -8.206 -4.004 3.736 1.00 96.25 126 GLY A CA 1
ATOM 1012 C C . GLY A 1 126 ? -7.844 -3.901 5.212 1.00 96.25 126 GLY A C 1
ATOM 1013 O O . GLY A 1 126 ? -8.607 -3.320 5.982 1.00 96.25 126 GLY A O 1
ATOM 1014 N N . VAL A 1 127 ? -6.665 -4.383 5.599 1.00 96.88 127 VAL A N 1
ATOM 1015 C CA . VAL A 1 127 ? -6.114 -4.190 6.946 1.00 96.88 127 VAL A CA 1
ATOM 1016 C C . VAL A 1 127 ? -4.715 -3.605 6.812 1.00 96.88 127 VAL A C 1
ATOM 1018 O O . VAL A 1 127 ? -3.837 -4.165 6.163 1.00 96.88 127 VAL A O 1
ATOM 1021 N N . GLY A 1 128 ? -4.494 -2.446 7.421 1.00 95.62 128 GLY A N 1
ATOM 1022 C CA . GLY A 1 128 ? -3.197 -1.797 7.335 1.00 95.62 128 GLY A CA 1
ATOM 1023 C C . GLY A 1 128 ? -3.023 -0.687 8.349 1.00 95.62 128 GLY A C 1
ATOM 1024 O O . GLY A 1 128 ? -3.987 -0.071 8.810 1.00 95.62 128 GLY A O 1
ATOM 1025 N N . MET A 1 129 ? -1.767 -0.424 8.690 1.00 94.38 129 MET A N 1
ATOM 1026 C CA . MET A 1 129 ? -1.409 0.654 9.603 1.00 94.38 129 MET A CA 1
ATOM 1027 C C . MET A 1 129 ? -1.725 1.999 8.956 1.00 94.38 129 MET A C 1
ATOM 1029 O O . MET A 1 129 ? -1.265 2.261 7.855 1.00 94.38 129 MET A O 1
ATOM 1033 N N . LEU A 1 130 ? -2.456 2.886 9.630 1.00 92.88 130 LEU A N 1
ATOM 1034 C CA . LEU A 1 130 ? -2.717 4.215 9.081 1.00 92.88 130 LEU A CA 1
ATOM 1035 C C . LEU A 1 130 ? -1.556 5.180 9.310 1.00 92.88 130 LEU A C 1
ATOM 1037 O O . LEU A 1 130 ? -1.042 5.327 10.420 1.00 92.88 130 LEU A O 1
ATOM 1041 N N . LYS A 1 131 ? -1.221 5.951 8.274 1.00 86.94 131 LYS A N 1
ATOM 1042 C CA . LYS A 1 131 ? -0.316 7.093 8.412 1.00 86.94 131 LYS A CA 1
ATOM 1043 C C . LYS A 1 131 ? -0.919 8.159 9.334 1.00 86.94 131 LYS A C 1
ATOM 1045 O O . LYS A 1 131 ? -2.036 8.632 9.117 1.00 86.94 131 LYS A O 1
ATOM 1050 N N . ARG A 1 132 ? -0.130 8.626 10.307 1.00 88.50 132 ARG A N 1
ATOM 1051 C CA . ARG A 1 132 ? -0.457 9.771 11.178 1.00 88.50 132 ARG A CA 1
ATOM 1052 C C . ARG A 1 132 ? -0.370 11.090 10.397 1.00 88.50 132 ARG A C 1
ATOM 1054 O O . ARG A 1 132 ? 0.574 11.857 10.547 1.00 88.50 132 ARG A O 1
ATOM 1061 N N . SER A 1 133 ? -1.334 11.330 9.512 1.00 88.06 133 SER A N 1
ATOM 1062 C CA . SER A 1 133 ? -1.403 12.536 8.683 1.00 88.06 133 SER A CA 1
ATOM 1063 C C . SER A 1 133 ? -2.334 13.585 9.286 1.00 88.06 133 SER A C 1
ATOM 1065 O O . SER A 1 133 ? -3.413 13.255 9.773 1.00 88.06 133 SER A O 1
ATOM 1067 N N . SER A 1 134 ? -1.953 14.859 9.185 1.00 86.50 134 SER A N 1
ATOM 1068 C CA . SER A 1 134 ? -2.847 15.998 9.428 1.00 86.50 134 SER A CA 1
ATOM 1069 C C . SER A 1 134 ? -3.774 16.299 8.246 1.00 86.50 134 SER A C 1
ATOM 1071 O O . SER A 1 134 ? -4.660 17.128 8.381 1.00 86.50 134 SER A O 1
ATOM 1073 N N . LYS A 1 135 ? -3.581 15.644 7.092 1.00 89.38 135 LYS A N 1
ATOM 1074 C CA . LYS A 1 135 ? -4.312 15.930 5.844 1.00 89.38 135 LYS A CA 1
ATOM 1075 C C . LYS A 1 135 ? -5.471 14.971 5.571 1.00 89.38 135 LYS A C 1
ATOM 1077 O O . LYS A 1 135 ? -6.203 15.167 4.609 1.00 89.38 135 LYS A O 1
ATOM 1082 N N . ILE A 1 136 ? -5.596 13.902 6.356 1.00 91.56 136 ILE A N 1
ATOM 1083 C CA . ILE A 1 136 ? -6.638 12.885 6.183 1.00 91.56 136 ILE A CA 1
ATOM 1084 C C . ILE A 1 136 ? -7.557 12.946 7.394 1.00 91.56 136 ILE A C 1
ATOM 1086 O O . ILE A 1 136 ? -7.093 12.836 8.531 1.00 91.56 136 ILE A O 1
ATOM 1090 N N . TYR A 1 137 ? -8.849 13.096 7.121 1.00 94.25 137 TYR A N 1
ATOM 1091 C CA . TYR A 1 137 ? -9.893 13.210 8.124 1.00 94.25 137 TYR A CA 1
ATOM 1092 C C . T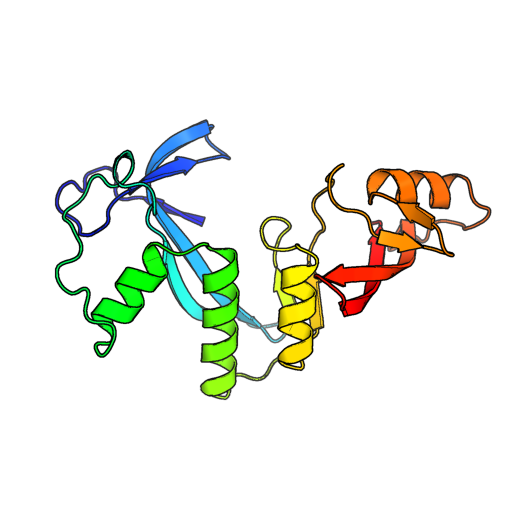YR A 1 137 ? -10.903 12.081 7.963 1.00 94.25 137 TYR A C 1
ATOM 1094 O O . TYR A 1 137 ? -11.221 11.661 6.851 1.00 94.25 137 TYR A O 1
ATOM 1102 N N . TYR A 1 138 ? -11.404 11.618 9.098 1.00 95.69 138 TYR A N 1
ATOM 1103 C CA . TYR A 1 138 ? -12.442 10.611 9.217 1.00 95.69 138 TYR A CA 1
ATOM 1104 C C . TYR A 1 138 ? -13.598 11.202 10.010 1.00 95.69 138 TYR A C 1
ATOM 1106 O O . TYR A 1 138 ? -13.382 11.947 10.970 1.00 95.69 138 TYR A O 1
ATOM 1114 N N . GLN A 1 139 ? -14.822 10.880 9.618 1.00 97.19 139 GLN A N 1
ATOM 1115 C CA . GLN A 1 139 ? -16.005 11.335 10.326 1.00 97.19 139 GLN A CA 1
ATOM 1116 C C . GLN A 1 139 ? -16.326 10.366 11.470 1.00 97.19 139 GLN A C 1
ATOM 1118 O O . GLN A 1 139 ? -16.507 9.167 11.269 1.00 97.19 139 GLN A O 1
ATOM 1123 N N . TYR A 1 140 ? -16.394 10.900 12.688 1.00 96.75 140 TYR A N 1
ATOM 1124 C CA . TYR A 1 140 ? -16.762 10.177 13.900 1.00 96.75 140 TYR A CA 1
ATOM 1125 C C . TYR A 1 140 ? -17.814 10.980 14.663 1.00 96.75 140 TYR A C 1
ATOM 1127 O O . TYR A 1 140 ? -17.563 12.119 15.064 1.00 96.75 140 TYR A O 1
ATOM 1135 N N . ARG A 1 141 ? -19.000 10.388 14.862 1.00 93.69 141 ARG A N 1
ATOM 1136 C CA . ARG A 1 141 ? -20.158 11.036 15.513 1.00 93.69 141 ARG A CA 1
ATOM 1137 C C . ARG A 1 141 ? -20.475 12.419 14.912 1.00 93.69 141 ARG A C 1
ATOM 1139 O O . ARG A 1 141 ? -20.568 13.409 15.632 1.00 93.69 141 ARG A O 1
ATOM 1146 N N . GLY A 1 142 ? -20.555 12.485 13.582 1.00 94.31 142 GLY A N 1
ATOM 1147 C CA . GLY A 1 142 ? -20.908 13.700 12.835 1.00 94.31 142 GLY A CA 1
ATOM 1148 C C . GLY A 1 142 ? -19.820 14.778 12.750 1.00 94.31 142 GLY A C 1
ATOM 1149 O O . GLY A 1 142 ? -20.056 15.819 12.148 1.00 94.31 142 GLY A O 1
ATOM 1150 N N . ARG A 1 143 ? -18.625 14.563 13.319 1.00 95.69 143 ARG A N 1
ATOM 1151 C CA . ARG A 1 143 ? -17.507 15.522 13.263 1.00 95.69 143 ARG A CA 1
ATOM 1152 C C . ARG A 1 143 ? -16.284 14.915 12.585 1.00 95.69 143 ARG A C 1
ATOM 1154 O O . ARG A 1 143 ? -16.037 13.717 12.707 1.00 95.69 143 ARG A O 1
ATOM 1161 N N . GLN A 1 144 ? -15.507 15.744 11.893 1.00 96.00 144 GLN A N 1
ATOM 1162 C CA . GLN A 1 144 ? -14.280 15.321 11.219 1.00 96.00 144 GLN A CA 1
ATOM 1163 C C . GLN A 1 144 ? -13.076 15.350 12.163 1.00 96.00 144 GLN A C 1
ATOM 1165 O O . GLN A 1 144 ? -12.833 16.338 12.854 1.00 96.00 144 GLN A O 1
ATOM 1170 N N . TYR A 1 145 ? -12.286 14.280 12.151 1.00 96.44 145 TYR A N 1
ATOM 1171 C CA . TYR A 1 145 ? -11.075 14.151 12.953 1.00 96.44 145 TYR A CA 1
ATOM 1172 C C . TYR A 1 145 ? -9.928 13.567 12.135 1.00 96.44 145 TYR A C 1
ATOM 1174 O O . TYR A 1 145 ? -10.101 12.592 11.407 1.00 96.44 145 TYR A O 1
ATOM 1182 N N . SER A 1 146 ? -8.723 14.105 12.321 1.00 95.88 146 SER A N 1
ATOM 1183 C CA . SER A 1 146 ? -7.507 13.360 11.984 1.00 95.88 146 SER A CA 1
ATOM 1184 C C . SER A 1 146 ? -7.323 12.191 12.956 1.00 95.88 146 SER A C 1
ATOM 1186 O O . SER A 1 146 ? -7.848 12.218 14.071 1.00 95.88 146 SER A O 1
ATOM 1188 N N . VAL A 1 147 ? -6.520 11.188 12.586 1.00 94.81 147 VAL A N 1
ATOM 1189 C CA . VAL A 1 147 ? -6.230 10.029 13.459 1.00 94.81 147 VAL A CA 1
ATOM 1190 C C . VAL A 1 147 ? -5.706 10.478 14.832 1.00 94.81 147 VAL A C 1
ATOM 1192 O O . VAL A 1 147 ? -6.156 9.983 15.862 1.00 94.81 147 VAL A O 1
ATOM 1195 N N . LYS A 1 148 ? -4.808 11.475 14.862 1.00 95.00 148 LYS A N 1
ATOM 1196 C CA . LYS A 1 148 ? -4.241 12.023 16.108 1.00 95.00 148 LYS A CA 1
ATOM 1197 C C . LYS A 1 148 ? -5.294 12.743 16.956 1.00 95.00 148 LYS A C 1
ATOM 1199 O O . LYS A 1 148 ? -5.300 12.590 18.174 1.00 95.00 148 LYS A O 1
ATOM 1204 N N . ALA A 1 149 ? -6.168 13.534 16.332 1.00 95.69 149 ALA A N 1
ATOM 1205 C CA . ALA A 1 149 ? -7.228 14.243 17.047 1.00 95.69 149 ALA A CA 1
ATOM 1206 C C . ALA A 1 149 ? -8.284 13.273 17.598 1.00 95.69 149 ALA A C 1
ATOM 1208 O O . ALA A 1 149 ? -8.746 13.438 18.725 1.00 95.69 149 ALA A O 1
ATOM 1209 N N . LEU A 1 150 ? -8.618 12.232 16.831 1.00 95.94 150 LEU A N 1
ATOM 1210 C CA . LEU A 1 150 ? -9.552 11.198 17.255 1.00 95.94 150 LEU A CA 1
ATOM 1211 C C . LEU A 1 150 ? -9.011 10.400 18.442 1.00 95.94 150 LEU A C 1
ATOM 1213 O O . LEU A 1 150 ? -9.744 10.189 19.402 1.00 95.94 150 LEU A O 1
ATOM 1217 N N . TYR A 1 151 ? -7.726 10.037 18.420 1.00 95.31 151 TYR A N 1
ATOM 1218 C CA . TYR A 1 151 ? -7.072 9.401 19.563 1.00 95.31 151 TYR A CA 1
ATOM 1219 C C . TYR A 1 151 ? -7.215 10.243 20.838 1.00 95.31 151 TYR A C 1
ATOM 1221 O O . TYR A 1 151 ? -7.737 9.758 21.837 1.00 95.31 151 TYR A O 1
ATOM 1229 N N . LYS A 1 152 ? -6.844 11.533 20.786 1.00 95.31 152 LYS A N 1
ATOM 1230 C CA . LYS A 1 152 ? -6.977 12.448 21.935 1.00 95.31 152 LYS A CA 1
ATOM 1231 C C . LYS A 1 152 ? -8.420 12.553 22.433 1.00 95.31 152 LYS A C 1
ATOM 1233 O O . LYS A 1 152 ? -8.660 12.615 23.632 1.00 95.31 152 LYS A O 1
ATOM 1238 N N . ARG A 1 153 ? -9.391 12.558 21.515 1.00 95.25 153 ARG A N 1
ATOM 1239 C CA . ARG A 1 153 ? -10.818 12.571 21.861 1.00 95.25 153 ARG A CA 1
ATOM 1240 C C . ARG A 1 153 ? -11.254 11.301 22.592 1.00 95.25 153 ARG A C 1
ATOM 1242 O O . ARG A 1 153 ? -12.055 11.403 23.513 1.00 95.25 153 ARG A O 1
ATOM 1249 N N . LEU A 1 154 ? -10.782 10.132 22.162 1.00 95.19 154 LEU A N 1
ATOM 1250 C CA . LEU A 1 154 ? -11.083 8.859 22.824 1.00 95.19 154 LEU A CA 1
ATOM 1251 C C . LEU A 1 154 ? -10.391 8.780 24.189 1.00 95.19 154 LEU A C 1
ATOM 1253 O O . LEU A 1 154 ? -11.025 8.383 25.157 1.00 95.19 154 LEU A O 1
ATOM 1257 N N . GLN A 1 155 ? -9.157 9.268 24.294 1.00 94.44 155 GLN A N 1
ATOM 1258 C CA . GLN A 1 155 ? -8.428 9.359 25.559 1.00 94.44 155 GLN A CA 1
ATOM 1259 C C . GLN A 1 155 ? -9.118 10.271 26.587 1.00 94.44 155 GLN A C 1
ATOM 1261 O O . GLN A 1 155 ? -9.146 9.952 27.766 1.00 94.44 155 GLN A O 1
ATOM 1266 N N . ALA A 1 156 ? -9.707 11.388 26.152 1.00 94.25 156 ALA A N 1
ATOM 1267 C CA . ALA A 1 156 ? -10.455 12.299 27.024 1.00 94.25 156 ALA A CA 1
ATOM 1268 C C . ALA A 1 156 ? -11.886 11.818 27.348 1.00 94.25 156 ALA A C 1
ATOM 1270 O O . ALA A 1 156 ? -12.668 12.544 27.960 1.00 94.25 156 ALA A O 1
ATOM 1271 N N . SER A 1 157 ? -12.275 10.634 26.875 1.00 90.88 157 SER A N 1
ATOM 1272 C CA . SER A 1 157 ? -13.608 10.079 27.097 1.00 90.88 157 SER A CA 1
ATOM 1273 C C . SER A 1 157 ? -13.626 9.116 28.286 1.00 90.88 157 SER A C 1
ATOM 1275 O O . SER A 1 157 ? -12.586 8.736 28.808 1.00 90.88 157 SER A O 1
ATOM 1277 N N . LYS A 1 158 ? -14.817 8.653 28.683 1.00 88.25 158 LYS A N 1
ATOM 1278 C CA . LYS A 1 158 ? -14.970 7.621 29.724 1.00 88.25 158 LYS A CA 1
ATOM 1279 C C . LYS A 1 158 ? -14.589 6.202 29.254 1.00 88.25 158 LYS A C 1
ATOM 1281 O O . LYS A 1 158 ? -14.748 5.255 30.020 1.00 88.25 158 LYS A O 1
ATOM 1286 N N . TYR A 1 159 ? -14.158 6.018 27.999 1.00 86.56 159 TYR A N 1
ATOM 1287 C CA . TYR A 1 159 ? -13.774 4.700 27.489 1.00 86.56 159 TYR A CA 1
ATOM 1288 C C . TYR A 1 159 ? -12.448 4.248 28.100 1.00 86.56 159 TYR A C 1
ATOM 1290 O O . TYR A 1 159 ? -11.432 4.919 27.952 1.00 86.56 159 TYR A O 1
ATOM 1298 N N . GLN A 1 160 ? -12.466 3.075 28.730 1.00 88.19 160 GLN A N 1
ATOM 1299 C CA . GLN A 1 160 ? -11.268 2.458 29.287 1.00 88.19 160 GLN A CA 1
ATOM 1300 C C . GLN A 1 160 ? -10.452 1.759 28.193 1.00 88.19 160 GLN A C 1
ATOM 1302 O O . GLN A 1 160 ? -11.048 1.071 27.348 1.00 88.19 160 GLN A O 1
ATOM 1307 N N . PRO A 1 161 ? -9.115 1.893 28.210 1.00 91.25 161 PRO A N 1
ATOM 1308 C CA . PRO A 1 161 ? -8.264 1.171 27.285 1.00 91.25 161 PRO A CA 1
ATOM 1309 C C . PRO A 1 161 ? -8.332 -0.342 27.517 1.00 91.25 161 PRO A C 1
ATOM 1311 O O . PRO A 1 161 ? -8.620 -0.801 28.624 1.00 91.25 161 PRO A O 1
ATOM 1314 N N . LYS A 1 162 ? -8.095 -1.139 26.468 1.00 91.62 162 LYS A N 1
ATOM 1315 C CA . LYS A 1 162 ? -7.993 -2.602 26.582 1.00 91.62 162 LYS A CA 1
ATOM 1316 C C . LYS A 1 162 ? -6.524 -3.027 26.590 1.00 91.62 162 LYS A C 1
ATOM 1318 O O . LYS A 1 162 ? -5.655 -2.329 26.083 1.00 91.62 162 LYS A O 1
ATOM 1323 N N . GLN A 1 163 ? -6.260 -4.214 27.129 1.00 91.06 163 GLN A N 1
ATOM 1324 C CA . GLN A 1 163 ? -4.909 -4.781 27.180 1.00 91.06 163 GLN A CA 1
ATOM 1325 C C . GLN A 1 163 ? -4.341 -5.065 25.779 1.00 91.06 163 GLN A C 1
ATOM 1327 O O . GLN A 1 163 ? -3.179 -4.781 25.519 1.00 91.06 163 GLN A O 1
ATOM 1332 N N . ALA A 1 164 ? -5.166 -5.592 24.867 1.00 93.50 164 ALA A N 1
ATOM 1333 C CA . ALA A 1 164 ? -4.749 -5.928 23.501 1.00 93.50 164 ALA A CA 1
ATOM 1334 C C . ALA A 1 164 ? -4.745 -4.724 22.535 1.00 93.50 164 ALA A C 1
ATOM 1336 O O . ALA A 1 164 ? -4.116 -4.781 21.482 1.00 93.50 164 ALA A O 1
ATOM 1337 N N . TYR A 1 165 ? -5.485 -3.657 22.856 1.00 94.12 165 TYR A N 1
ATOM 1338 C CA . TYR A 1 165 ? -5.543 -2.416 22.081 1.00 94.12 165 TYR A CA 1
ATOM 1339 C C . TYR A 1 165 ? -6.082 -1.277 22.953 1.00 94.12 165 TYR A C 1
ATOM 1341 O O . TYR A 1 165 ? -7.000 -1.465 23.745 1.00 94.12 165 TYR A O 1
ATOM 1349 N N . GLN A 1 166 ? -5.597 -0.057 22.770 1.00 95.19 166 GLN A N 1
ATOM 1350 C CA . GLN A 1 166 ? -6.043 1.084 23.568 1.00 95.19 166 GLN A CA 1
ATOM 1351 C C . GLN A 1 166 ? -7.485 1.482 23.235 1.00 95.19 166 GLN A C 1
ATOM 1353 O O . GLN A 1 166 ? -8.342 1.488 24.105 1.00 95.19 166 GLN A O 1
ATOM 1358 N N . TYR A 1 167 ? -7.808 1.769 21.972 1.00 95.88 167 TYR A N 1
ATOM 1359 C CA . TYR A 1 167 ? -9.163 2.197 21.599 1.00 95.88 167 TYR A CA 1
ATOM 1360 C C . TYR A 1 167 ? -9.592 1.614 20.259 1.00 95.88 167 TYR A C 1
ATOM 1362 O O . TYR A 1 167 ? -8.773 1.387 19.376 1.00 95.88 167 TYR A O 1
ATOM 1370 N N . SER A 1 168 ? -10.895 1.417 20.059 1.00 95.25 168 SER A N 1
ATOM 1371 C CA . SER A 1 168 ? -11.429 1.062 18.745 1.00 95.25 168 SER A CA 1
ATOM 1372 C C . SER A 1 168 ? -12.756 1.755 18.490 1.00 95.25 168 SER A C 1
ATOM 1374 O O . SER A 1 168 ? -13.592 1.862 19.384 1.00 95.25 168 SER A O 1
ATOM 1376 N N . CYS A 1 169 ? -12.943 2.247 17.269 1.00 95.25 169 CYS A N 1
ATOM 1377 C CA . CYS A 1 169 ? -14.184 2.888 16.861 1.00 95.25 169 CYS A CA 1
ATOM 1378 C C . CYS A 1 169 ? -14.429 2.721 15.362 1.00 95.25 169 CYS A C 1
ATOM 1380 O O . CYS A 1 169 ? -13.492 2.620 14.567 1.00 95.25 169 CYS A O 1
ATOM 1382 N N . PHE A 1 170 ? -15.705 2.713 14.981 1.00 97.00 170 PHE A N 1
ATOM 1383 C CA . PHE A 1 170 ? -16.097 2.851 13.587 1.00 97.00 170 PHE A CA 1
ATOM 1384 C C . PHE A 1 170 ? -16.104 4.325 13.193 1.00 97.00 170 PHE A C 1
ATOM 1386 O O . PHE A 1 170 ? -16.600 5.177 13.932 1.00 97.00 170 PHE A O 1
ATOM 1393 N N . VAL A 1 171 ? -15.562 4.603 12.016 1.00 96.94 171 VAL A N 1
ATOM 1394 C CA . VAL A 1 171 ? -15.530 5.924 11.396 1.00 96.94 171 VAL A CA 1
ATOM 1395 C C . VAL A 1 171 ? -16.017 5.826 9.959 1.00 96.94 171 VAL A C 1
ATOM 1397 O O . VAL A 1 171 ? -15.961 4.761 9.345 1.00 96.94 171 VAL A O 1
ATOM 1400 N N . GLU A 1 172 ? -16.454 6.948 9.405 1.00 97.06 172 GLU A N 1
ATOM 1401 C CA . GLU A 1 172 ? -16.753 7.061 7.982 1.00 97.06 172 GLU A CA 1
ATOM 1402 C C . GLU A 1 172 ? -15.576 7.725 7.262 1.00 97.06 172 GLU A C 1
ATOM 1404 O O . GLU A 1 172 ? -15.053 8.761 7.687 1.00 97.06 172 GLU A O 1
ATOM 1409 N N . ALA A 1 173 ? -15.142 7.105 6.170 1.00 95.19 173 ALA A N 1
ATOM 1410 C CA . ALA A 1 173 ? -14.124 7.615 5.267 1.00 95.19 173 ALA A CA 1
ATOM 1411 C C . ALA A 1 173 ? -14.762 7.994 3.928 1.00 95.19 173 ALA A C 1
ATOM 1413 O O . ALA A 1 173 ? -15.755 7.401 3.508 1.00 95.19 173 ALA A O 1
ATOM 1414 N N . HIS A 1 174 ? -14.208 9.017 3.278 1.00 93.25 174 HIS A N 1
ATOM 1415 C CA . HIS A 1 174 ? -14.775 9.601 2.064 1.00 93.25 174 HIS A CA 1
ATOM 1416 C C . HIS A 1 174 ? -13.792 9.466 0.894 1.00 93.25 174 HIS A C 1
ATOM 1418 O O . HIS A 1 174 ? -12.598 9.744 1.038 1.00 93.25 174 HIS A O 1
ATOM 1424 N N . VAL A 1 175 ? -14.293 9.061 -0.275 1.00 92.25 175 VAL A N 1
ATOM 1425 C CA . VAL A 1 175 ? -13.545 9.015 -1.542 1.00 92.25 175 VAL A CA 1
ATOM 1426 C C . VAL A 1 175 ? -14.422 9.620 -2.637 1.00 92.25 175 VAL A C 1
ATOM 1428 O O . VAL A 1 175 ? -15.333 8.974 -3.152 1.00 92.25 175 VAL A O 1
ATOM 1431 N N . GLY A 1 176 ? -14.162 10.883 -2.986 1.00 89.81 176 GLY A N 1
ATOM 1432 C CA . GLY A 1 176 ? -15.092 11.659 -3.812 1.00 89.81 176 GLY A CA 1
ATOM 1433 C C . GLY A 1 176 ? -16.438 11.799 -3.096 1.00 89.81 176 GLY A C 1
ATOM 1434 O O . GLY A 1 176 ? -16.468 12.170 -1.925 1.00 89.81 176 GLY A O 1
ATOM 1435 N N . ASN A 1 177 ? -17.527 11.432 -3.771 1.00 91.00 177 ASN A N 1
ATOM 1436 C CA . ASN A 1 177 ? -18.883 11.471 -3.204 1.00 91.00 177 ASN A CA 1
ATOM 1437 C C . ASN A 1 177 ? -19.260 10.196 -2.431 1.00 91.00 177 ASN A C 1
ATOM 1439 O O . ASN A 1 177 ? -20.345 10.115 -1.862 1.00 91.00 177 ASN A O 1
ATOM 1443 N N . GLN A 1 178 ? -18.385 9.191 -2.423 1.00 93.06 178 GLN A N 1
ATOM 1444 C CA . GLN A 1 178 ? -18.658 7.894 -1.814 1.00 93.06 178 GLN A CA 1
ATOM 1445 C C . GLN A 1 178 ? -18.205 7.888 -0.357 1.00 93.06 178 GLN A C 1
ATOM 1447 O O . GLN A 1 178 ? -17.110 8.365 -0.037 1.00 93.06 178 GLN A O 1
ATOM 1452 N N . LYS A 1 179 ? -19.041 7.323 0.515 1.00 94.31 179 LYS A N 1
ATOM 1453 C CA . LYS A 1 179 ? -18.755 7.128 1.938 1.00 94.31 179 LYS A CA 1
ATOM 1454 C C . LYS A 1 179 ? -18.733 5.642 2.246 1.00 94.31 179 LYS A C 1
ATOM 1456 O O . LYS A 1 179 ? -19.541 4.885 1.720 1.00 94.31 179 LYS A O 1
ATOM 1461 N N . PHE A 1 180 ? -17.820 5.230 3.109 1.00 95.06 180 PHE A N 1
ATOM 1462 C CA . PHE A 1 180 ? -17.727 3.845 3.552 1.00 95.06 180 PHE A CA 1
ATOM 1463 C C . PHE A 1 180 ? -17.209 3.782 4.986 1.00 95.06 180 PHE A C 1
ATOM 1465 O O . PHE A 1 180 ? -16.551 4.709 5.470 1.00 95.06 180 PHE A O 1
ATOM 1472 N N . LYS A 1 181 ? -17.534 2.693 5.683 1.00 95.62 181 LYS A N 1
ATOM 1473 C CA . LYS A 1 181 ? -17.143 2.501 7.079 1.00 95.62 181 LYS A CA 1
ATOM 1474 C C . LYS A 1 181 ? -15.750 1.889 7.162 1.00 95.62 181 LYS A C 1
ATOM 1476 O O . LYS A 1 181 ? -15.421 0.960 6.431 1.00 95.62 181 LYS A O 1
ATOM 1481 N N . LEU A 1 182 ? -14.962 2.388 8.103 1.00 95.62 182 LEU A N 1
ATOM 1482 C CA . LEU A 1 182 ? -13.698 1.804 8.528 1.00 95.62 182 LEU A CA 1
ATOM 1483 C C . LEU A 1 182 ? -13.728 1.586 10.034 1.00 95.62 182 LEU A C 1
ATOM 1485 O O . LEU A 1 182 ? -14.302 2.383 10.776 1.00 95.62 182 LEU A O 1
ATOM 1489 N N . ARG A 1 183 ? -13.063 0.530 10.497 1.00 96.56 183 ARG A N 1
ATOM 1490 C CA . ARG A 1 183 ? -12.764 0.354 11.916 1.00 96.56 183 ARG A CA 1
ATOM 1491 C C . ARG A 1 183 ? -11.350 0.846 12.175 1.00 96.56 183 ARG A C 1
ATOM 1493 O O . ARG A 1 183 ? -10.395 0.297 11.637 1.00 96.56 183 ARG A O 1
ATOM 1500 N N . LEU A 1 184 ? -11.219 1.874 13.005 1.00 96.06 184 LEU A N 1
ATOM 1501 C CA . LEU A 1 184 ? -9.922 2.293 13.518 1.00 96.06 184 LEU A CA 1
ATOM 1502 C C . LEU A 1 184 ? -9.638 1.550 14.813 1.00 96.06 184 LEU A C 1
ATOM 1504 O O . LEU A 1 184 ? -10.502 1.447 15.689 1.00 96.06 184 LEU A O 1
ATOM 1508 N N . VAL A 1 185 ? -8.419 1.036 14.915 1.00 96.00 185 VAL A N 1
ATOM 1509 C CA . VAL A 1 185 ? -7.887 0.391 16.110 1.00 96.00 185 VAL A CA 1
ATOM 1510 C C . VAL A 1 185 ? -6.610 1.134 16.477 1.00 96.00 185 VAL A C 1
ATOM 1512 O O . VAL A 1 185 ? -5.695 1.261 15.666 1.00 96.00 185 VAL A O 1
ATOM 1515 N N . PHE A 1 186 ? -6.598 1.690 17.679 1.00 94.88 186 PHE A N 1
ATOM 1516 C CA . PHE A 1 186 ? -5.449 2.328 18.296 1.00 94.88 186 PHE A CA 1
ATOM 1517 C C . PHE A 1 186 ? -4.816 1.289 19.209 1.00 94.88 186 PHE A C 1
ATOM 1519 O O . PHE A 1 186 ? -5.476 0.832 20.142 1.00 94.88 186 PHE A O 1
ATOM 1526 N N . VAL A 1 187 ? -3.586 0.902 18.889 1.00 91.75 187 VAL A N 1
ATOM 1527 C CA . VAL A 1 187 ? -2.783 -0.081 19.625 1.00 91.75 187 VAL A CA 1
ATOM 1528 C C . VAL A 1 187 ? -1.773 0.659 20.485 1.00 91.75 187 VAL A C 1
ATOM 1530 O O . VAL A 1 187 ? -1.217 1.663 19.979 1.00 91.75 187 VAL A O 1
#

Foldseek 3Di:
DWDADQVDQADELFFFDADPVVRDTGTGFDKDWDWDDPPVDIGTDDIAGAHALDPVGRRYDYQPDCDCVDPSNVRSVLNHDDVLVSVLVVVVVCVVVPNDDQADEDEQVNPDPVSQVSQVVVVHGYDYDHDQDPVFWWADPNDTDGPVRVVVVCVPDPDQQDPVFGDKDWTWGDDPPDIDIDIDTHD